Protein AF-A0A960J7J5-F1 (afdb_monomer)

Foldseek 3Di:
DDAQDDPVDQFFGQKAKKKWAAAAQADVLLQLVLVLLLVVLCVLLVFDWWWWAQLPRHIMIIGGADRPDGLVLSLVLLVVSLVVSCVVPVPAADCDPPNVPDDHHHIYGCSVCSHRPRDGQDAQDQDPDPQSFGGHIAAPVLSDPPDDSSCHHPVNVVVVVPDPDSCPCRSVRHDYSVSSVVSSVVVVVVD

Sequence (191 aa):
HPWPSRIDDLERPDYVFFDLDPSEGYTFETVVKVAREFLKILGEIGAKAFPKTSGSRGIHIWLPLEREYSYEQARDFAQVVARIVHDALPKETTLERTVEKRPKGTIYLDYLQNSFGKPLATAYTVRPKPLATVSTPLALTELRKGLSPEKWTIETVPARAAKKDAWEGFWESRQRIEDLIGKIRDWMQKR

Mean predicted aligned error: 2.82 Å

Solvent-accessible surface area (backbone atoms only — not comparable to full-atom values): 10417 Å² total; per-residue (Å²): 97,59,64,58,36,47,97,92,44,71,63,27,30,42,43,40,48,46,37,37,47,61,35,63,78,48,52,62,60,55,53,42,53,53,53,49,48,50,53,48,56,37,45,75,47,69,47,64,72,45,42,22,37,52,23,64,86,31,43,37,37,36,30,34,27,48,69,81,40,45,34,64,56,42,21,52,53,37,40,53,54,44,48,57,46,31,74,74,36,60,84,50,31,40,81,58,77,55,72,92,72,42,60,72,40,15,29,28,53,41,23,70,59,36,40,83,91,42,79,38,82,46,76,72,35,71,33,104,47,99,70,32,13,20,7,38,67,36,42,79,90,60,67,47,88,89,58,60,50,80,73,30,17,75,80,49,38,62,71,52,69,76,43,84,68,52,59,70,60,49,85,79,44,48,42,58,68,67,62,47,52,52,34,46,54,59,54,60,75,75,110

Radius of gyration: 16.05 Å; Cα contacts (8 Å, |Δi|>4): 360; chains: 1; bounding box: 44×31×40 Å

pLDDT: mean 96.23, std 2.57, range [78.62, 98.62]

Structure (mmCIF, N/CA/C/O backbone):
data_AF-A0A960J7J5-F1
#
_entry.id   AF-A0A960J7J5-F1
#
loop_
_atom_site.group_PDB
_atom_site.id
_atom_site.type_symbol
_atom_site.label_atom_id
_atom_site.label_alt_id
_atom_site.label_comp_id
_atom_site.label_asy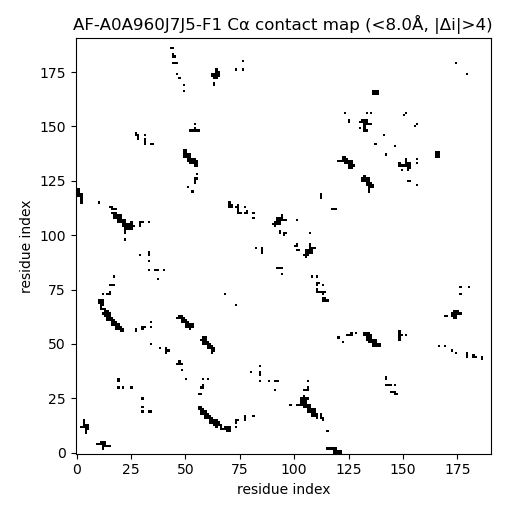m_id
_atom_site.label_entity_id
_atom_site.label_seq_id
_atom_site.pdbx_PDB_ins_code
_atom_site.Cartn_x
_atom_site.Cartn_y
_atom_site.Cartn_z
_atom_site.occupancy
_atom_site.B_iso_or_equiv
_atom_site.auth_seq_id
_atom_site.auth_comp_id
_atom_site.auth_asym_id
_atom_site.auth_atom_id
_atom_site.pdbx_PDB_model_num
ATOM 1 N N . HIS A 1 1 ? 5.562 9.072 -12.018 1.00 90.38 1 HIS A N 1
ATOM 2 C CA . HIS A 1 1 ? 4.482 9.076 -11.015 1.00 90.38 1 HIS A CA 1
ATOM 3 C C . HIS A 1 1 ? 3.159 9.284 -11.743 1.00 90.38 1 HIS A C 1
ATOM 5 O O . HIS A 1 1 ? 2.795 10.437 -11.938 1.00 90.38 1 HIS A O 1
ATOM 11 N N . PRO A 1 2 ? 2.512 8.223 -12.259 1.00 91.00 2 PRO A N 1
ATOM 12 C CA . PRO A 1 2 ? 1.244 8.371 -12.970 1.00 91.00 2 PRO A CA 1
ATOM 13 C C . PRO A 1 2 ? 0.096 8.661 -11.998 1.00 91.00 2 PRO A C 1
ATOM 15 O O . PRO A 1 2 ? 0.183 8.336 -10.810 1.00 91.00 2 PRO A O 1
ATOM 18 N N . TRP A 1 3 ? -0.975 9.252 -12.518 1.00 92.81 3 TRP A N 1
ATOM 19 C CA . TRP A 1 3 ? -2.263 9.283 -11.830 1.00 92.81 3 TRP A CA 1
ATOM 20 C C . TRP A 1 3 ? -2.911 7.896 -11.861 1.00 92.81 3 TRP A C 1
ATOM 22 O O . TRP A 1 3 ? -2.577 7.092 -12.733 1.00 92.81 3 TRP A O 1
ATOM 32 N N . PRO A 1 4 ? -3.825 7.597 -10.922 1.00 93.38 4 PRO A N 1
ATOM 33 C CA . PRO A 1 4 ? -4.600 6.366 -10.959 1.00 93.38 4 PRO A CA 1
ATOM 34 C C . PRO A 1 4 ? -5.699 6.367 -12.029 1.00 93.38 4 PRO A C 1
ATOM 36 O O . PRO A 1 4 ? -6.411 5.382 -12.120 1.00 93.38 4 PRO A O 1
ATOM 39 N N . SER A 1 5 ? -5.851 7.426 -12.827 1.00 94.75 5 SER A N 1
ATOM 40 C CA . SER A 1 5 ? -6.809 7.528 -13.933 1.00 94.75 5 SER A CA 1
ATOM 41 C C . SER A 1 5 ? -6.115 7.609 -15.301 1.00 94.75 5 SER A C 1
ATOM 43 O O . SER A 1 5 ? -4.899 7.808 -15.395 1.00 94.75 5 SER A O 1
ATOM 45 N N . ARG A 1 6 ? -6.892 7.442 -16.378 1.00 93.69 6 ARG A N 1
ATOM 46 C CA . ARG A 1 6 ? -6.413 7.438 -17.772 1.00 93.69 6 ARG A CA 1
ATOM 47 C C . ARG A 1 6 ? -6.863 8.689 -18.517 1.00 93.69 6 ARG A C 1
ATOM 49 O O . ARG A 1 6 ? -7.786 9.376 -18.107 1.00 93.69 6 ARG A O 1
ATOM 56 N N . ILE A 1 7 ? -6.204 8.968 -19.640 1.00 95.62 7 ILE A N 1
ATOM 57 C CA . ILE A 1 7 ? -6.405 10.190 -20.437 1.00 95.62 7 ILE A CA 1
ATOM 58 C C . ILE A 1 7 ? -7.836 10.387 -20.960 1.00 95.62 7 ILE A C 1
ATOM 60 O O . ILE A 1 7 ? -8.215 11.511 -21.259 1.00 95.62 7 ILE A O 1
ATOM 64 N N . ASP A 1 8 ? -8.606 9.311 -21.092 1.00 96.06 8 ASP A N 1
ATOM 65 C CA . ASP A 1 8 ? -9.988 9.307 -21.576 1.00 96.06 8 ASP A CA 1
ATOM 66 C C . ASP A 1 8 ? -11.012 9.635 -20.478 1.00 96.06 8 ASP A C 1
ATOM 68 O O . ASP A 1 8 ? -12.108 10.084 -20.793 1.00 96.06 8 ASP A O 1
ATOM 72 N N . ASP A 1 9 ? -10.654 9.458 -19.204 1.00 95.75 9 ASP A N 1
ATOM 73 C CA . ASP A 1 9 ? -11.427 9.951 -18.062 1.00 95.75 9 ASP A CA 1
ATOM 74 C C . ASP A 1 9 ? -10.485 10.115 -16.867 1.00 95.75 9 ASP A C 1
ATOM 76 O O . ASP A 1 9 ? -10.088 9.137 -16.221 1.00 95.75 9 ASP A O 1
ATOM 80 N N . LEU A 1 10 ? -10.109 11.370 -16.611 1.00 95.50 10 LEU A N 1
ATOM 81 C CA . LEU A 1 10 ? -9.155 11.738 -15.574 1.00 95.50 10 LEU A CA 1
ATOM 82 C C . LEU A 1 10 ? -9.769 11.762 -14.173 1.00 95.50 10 LEU A C 1
ATOM 84 O O . LEU A 1 10 ? -8.996 11.790 -13.215 1.00 95.50 10 LEU A O 1
ATOM 88 N N . GLU A 1 11 ? -11.095 11.745 -14.039 1.00 95.75 11 GLU A N 1
ATOM 89 C CA . GLU A 1 11 ? -11.810 11.876 -12.762 1.00 95.75 11 GLU A CA 1
ATOM 90 C C . GLU A 1 11 ? -12.129 10.521 -12.119 1.00 95.75 11 GLU A C 1
ATOM 92 O O . GLU A 1 11 ? -12.399 10.458 -10.915 1.00 95.75 11 GLU A O 1
ATOM 97 N N . ARG A 1 12 ? -12.050 9.438 -12.904 1.00 97.25 12 ARG A N 1
ATOM 98 C CA . ARG A 1 12 ? -12.351 8.068 -12.472 1.00 97.25 12 ARG A CA 1
ATOM 99 C C . ARG A 1 12 ? -11.081 7.215 -12.339 1.00 97.25 12 ARG A C 1
ATOM 101 O O . ARG A 1 12 ? -10.554 6.755 -13.358 1.00 97.25 12 ARG A O 1
ATOM 108 N N . PRO A 1 13 ? -10.547 6.996 -11.118 1.00 96.88 13 PRO A N 1
ATOM 109 C CA . PRO A 1 13 ? -9.406 6.111 -10.916 1.00 96.88 13 PRO A CA 1
ATOM 110 C C . PRO A 1 13 ? -9.720 4.646 -11.265 1.00 96.88 13 PRO A C 1
ATOM 112 O O . PRO A 1 13 ? -10.791 4.130 -10.972 1.00 96.88 13 PRO A O 1
ATOM 115 N N . ASP A 1 14 ? -8.729 3.962 -11.829 1.00 96.38 14 ASP A N 1
ATOM 116 C CA . ASP A 1 14 ? -8.699 2.527 -12.129 1.00 96.38 14 ASP A CA 1
ATOM 117 C C . ASP A 1 14 ? -8.365 1.655 -10.907 1.00 96.38 14 ASP A C 1
ATOM 119 O O . ASP A 1 14 ? -8.411 0.427 -10.985 1.00 96.38 14 ASP A O 1
ATOM 123 N N . TYR A 1 15 ? -7.911 2.249 -9.804 1.00 96.56 15 TYR A N 1
ATOM 124 C CA . TYR A 1 15 ? -7.502 1.517 -8.609 1.00 96.56 15 TYR A CA 1
ATOM 125 C C . TYR A 1 15 ? -7.477 2.411 -7.369 1.00 96.56 15 TYR A C 1
ATOM 127 O O . TYR A 1 15 ? -7.169 3.600 -7.439 1.00 96.56 15 TYR A O 1
ATOM 135 N N . VAL A 1 16 ? -7.728 1.794 -6.216 1.00 96.69 16 VAL A N 1
ATOM 136 C CA . VAL A 1 16 ? -7.386 2.330 -4.894 1.00 96.69 16 VAL A CA 1
ATOM 137 C C . VAL A 1 16 ? -6.052 1.751 -4.470 1.00 96.69 16 VAL A C 1
ATOM 139 O O . VAL A 1 16 ? -5.705 0.620 -4.812 1.00 96.69 16 VAL A O 1
ATOM 142 N N . PHE A 1 17 ? -5.291 2.501 -3.690 1.00 93.50 17 PHE A N 1
ATOM 143 C CA . PHE A 1 17 ? -4.084 1.976 -3.087 1.00 93.50 17 PHE A CA 1
ATOM 144 C C . PHE A 1 17 ? -3.952 2.367 -1.618 1.00 93.50 17 PHE A C 1
ATOM 146 O O . PHE A 1 17 ? -4.363 3.438 -1.179 1.00 93.50 17 PHE A O 1
ATOM 153 N N . PHE A 1 18 ? -3.345 1.469 -0.858 1.00 97.44 18 PHE A N 1
ATOM 154 C CA . PHE A 1 18 ? -3.014 1.642 0.546 1.00 97.44 18 PHE A CA 1
ATOM 155 C C . PHE A 1 18 ? -1.507 1.861 0.638 1.00 97.44 18 PHE A C 1
ATOM 157 O O . PHE A 1 18 ? -0.732 0.951 0.321 1.00 97.44 18 PHE A O 1
ATOM 164 N N . ASP A 1 19 ? -1.096 3.075 1.000 1.00 97.44 19 ASP A N 1
ATOM 165 C CA . ASP A 1 19 ? 0.311 3.422 1.191 1.00 97.44 19 ASP A CA 1
ATOM 166 C C . ASP A 1 19 ? 0.688 3.283 2.670 1.00 97.44 19 ASP A C 1
ATOM 168 O O . ASP A 1 19 ? 0.096 3.910 3.550 1.00 97.44 19 ASP A O 1
ATOM 172 N N . LEU A 1 20 ? 1.641 2.392 2.936 1.00 98.00 20 LEU A N 1
ATOM 173 C CA . LEU A 1 20 ? 2.143 2.090 4.269 1.00 98.00 20 LEU A CA 1
ATOM 174 C C . LEU A 1 20 ? 3.446 2.860 4.483 1.00 98.00 20 LEU A C 1
ATOM 176 O O . LEU A 1 20 ? 4.524 2.349 4.158 1.00 98.00 20 LEU A O 1
ATOM 180 N N . ASP A 1 21 ? 3.342 4.077 5.024 1.00 95.56 21 ASP A N 1
ATOM 181 C CA . ASP A 1 21 ? 4.471 4.990 5.239 1.00 95.56 21 ASP A CA 1
ATOM 182 C C . ASP A 1 21 ? 5.027 4.843 6.665 1.00 95.56 21 ASP A C 1
ATOM 184 O O . ASP A 1 21 ? 4.373 5.227 7.639 1.00 95.56 21 ASP A O 1
ATOM 188 N N . PRO A 1 22 ? 6.230 4.276 6.841 1.00 95.88 22 PRO A N 1
ATOM 189 C CA . PRO A 1 22 ? 6.761 4.027 8.172 1.00 95.88 22 PRO A CA 1
ATOM 190 C C . PRO A 1 22 ? 7.235 5.311 8.865 1.00 95.88 22 PRO A C 1
ATOM 192 O O . PRO A 1 22 ? 7.949 6.127 8.272 1.00 95.88 22 PRO A O 1
ATOM 195 N N . SER A 1 23 ? 6.898 5.448 10.147 1.00 95.81 23 SER A N 1
ATOM 196 C CA . SER A 1 23 ? 7.390 6.518 11.025 1.00 95.81 23 SER A CA 1
ATOM 197 C C . SER A 1 23 ? 8.806 6.221 11.536 1.00 95.81 23 SER A C 1
ATOM 199 O O . SER A 1 23 ? 9.336 5.125 11.359 1.00 95.81 23 SER A O 1
ATOM 201 N N . GLU A 1 24 ? 9.448 7.192 12.189 1.00 94.56 24 GLU A N 1
ATOM 202 C CA . GLU A 1 24 ? 10.765 6.998 12.812 1.00 94.56 24 GLU A CA 1
ATOM 203 C C . GLU A 1 24 ? 10.766 5.797 13.781 1.00 94.56 24 GLU A C 1
ATOM 205 O O . GLU A 1 24 ? 9.804 5.584 14.517 1.00 94.56 24 GLU A O 1
ATOM 210 N N . GLY A 1 25 ? 11.845 5.007 13.797 1.00 93.06 25 GLY A N 1
ATOM 211 C CA . GLY A 1 25 ? 11.982 3.844 14.685 1.00 93.06 25 GLY A CA 1
ATOM 212 C C . GLY A 1 25 ? 11.248 2.580 14.220 1.00 93.06 25 GLY A C 1
ATOM 213 O O . GLY A 1 25 ? 11.139 1.629 14.988 1.00 93.06 25 GLY A O 1
ATOM 214 N N . TYR A 1 26 ? 10.731 2.555 12.987 1.00 93.88 26 TYR A N 1
ATOM 215 C CA . TYR A 1 26 ? 10.134 1.356 12.397 1.00 93.88 26 TYR A CA 1
ATOM 216 C C . TYR A 1 26 ? 11.167 0.259 12.097 1.00 93.88 26 TYR A C 1
ATOM 218 O O . TYR A 1 26 ? 12.344 0.527 11.854 1.00 93.88 26 TYR A O 1
ATOM 226 N N . THR A 1 27 ? 10.689 -0.982 12.008 1.00 95.12 27 THR A N 1
ATOM 227 C CA . THR A 1 27 ? 11.391 -2.080 11.332 1.00 95.12 27 THR A CA 1
ATOM 228 C C . THR A 1 27 ? 10.618 -2.468 10.077 1.00 95.12 27 THR A C 1
ATOM 230 O O . THR A 1 27 ? 9.394 -2.308 10.011 1.00 95.12 27 THR A O 1
ATOM 233 N N . PHE A 1 28 ? 11.305 -2.988 9.058 1.00 96.19 28 PHE A N 1
ATOM 234 C CA . PHE A 1 28 ? 10.615 -3.426 7.843 1.00 96.19 28 PHE A CA 1
ATOM 235 C C . PHE A 1 28 ? 9.698 -4.630 8.116 1.00 96.19 28 PHE A C 1
ATOM 237 O O . PHE A 1 28 ? 8.665 -4.793 7.472 1.00 96.19 28 PHE A O 1
ATOM 244 N N . GLU A 1 29 ? 10.004 -5.425 9.141 1.00 96.19 29 GLU A N 1
ATOM 245 C CA . GLU A 1 29 ? 9.134 -6.467 9.676 1.00 96.19 29 GLU A CA 1
ATOM 246 C C . GLU A 1 29 ? 7.780 -5.913 10.139 1.00 96.19 29 GLU A C 1
ATOM 248 O O . GLU A 1 29 ? 6.758 -6.542 9.861 1.00 96.19 29 GLU A O 1
ATOM 253 N N . THR A 1 30 ? 7.742 -4.738 10.780 1.00 96.88 30 THR A N 1
ATOM 254 C CA . THR A 1 30 ? 6.477 -4.074 11.137 1.00 96.88 30 THR A CA 1
ATOM 255 C C . THR A 1 30 ? 5.692 -3.683 9.884 1.00 96.88 30 THR A C 1
ATOM 257 O O . THR A 1 30 ? 4.487 -3.922 9.823 1.00 96.88 30 THR A O 1
ATOM 260 N N . VAL A 1 31 ? 6.361 -3.180 8.838 1.00 98.00 31 VAL A N 1
ATOM 261 C CA . VAL A 1 31 ? 5.716 -2.865 7.545 1.00 98.00 31 VAL A CA 1
ATOM 262 C C . VAL A 1 31 ? 5.101 -4.119 6.922 1.00 98.00 31 VAL A C 1
ATOM 264 O O . VAL A 1 31 ? 3.951 -4.099 6.489 1.00 98.00 31 VAL A O 1
ATOM 267 N N . VAL A 1 32 ? 5.838 -5.235 6.917 1.00 98.19 32 VAL A N 1
ATOM 268 C CA . VAL A 1 32 ? 5.347 -6.526 6.411 1.00 98.19 32 VAL A CA 1
ATOM 269 C C . VAL A 1 32 ? 4.171 -7.032 7.244 1.00 98.19 32 VAL A C 1
ATOM 271 O O . VAL A 1 32 ? 3.198 -7.517 6.671 1.00 98.19 32 VAL A O 1
ATOM 274 N N . LYS A 1 33 ? 4.225 -6.910 8.577 1.00 97.94 33 LYS A N 1
ATOM 275 C CA . LYS A 1 33 ? 3.123 -7.292 9.472 1.00 97.94 33 LYS A CA 1
ATOM 276 C C . LYS A 1 33 ? 1.845 -6.527 9.126 1.00 97.94 33 LYS A C 1
ATOM 278 O O . LYS A 1 33 ? 0.813 -7.156 8.911 1.00 97.94 33 LYS A O 1
ATOM 283 N N . VAL A 1 34 ? 1.930 -5.202 9.009 1.00 98.50 34 VAL A N 1
ATOM 284 C CA . VAL A 1 34 ? 0.787 -4.347 8.653 1.00 98.50 34 VAL A CA 1
ATOM 285 C C . VAL A 1 34 ? 0.276 -4.680 7.249 1.00 98.50 34 VAL A C 1
ATOM 287 O O . VAL A 1 34 ? -0.923 -4.876 7.069 1.00 98.50 34 VAL A O 1
ATOM 290 N N . ALA A 1 35 ? 1.166 -4.849 6.266 1.00 98.56 35 ALA A N 1
ATOM 291 C CA . ALA A 1 35 ? 0.777 -5.217 4.904 1.00 98.56 35 ALA A CA 1
ATOM 292 C C . ALA A 1 35 ? 0.030 -6.557 4.833 1.00 98.56 35 ALA A C 1
ATOM 294 O O . ALA A 1 35 ? -0.942 -6.696 4.090 1.00 98.56 35 ALA A O 1
ATOM 295 N N . ARG A 1 36 ? 0.468 -7.550 5.616 1.00 98.50 36 ARG A N 1
ATOM 296 C CA . ARG A 1 36 ? -0.214 -8.844 5.718 1.00 98.50 36 ARG A CA 1
ATOM 297 C C . ARG A 1 36 ? -1.598 -8.715 6.343 1.00 98.50 36 ARG A C 1
ATOM 299 O O . ARG A 1 36 ? -2.495 -9.415 5.890 1.00 98.50 36 ARG A O 1
ATOM 306 N N . GLU A 1 37 ? -1.780 -7.842 7.333 1.00 98.50 37 GLU A N 1
ATOM 307 C CA . GLU A 1 37 ? -3.100 -7.623 7.935 1.00 98.50 37 GLU A CA 1
ATOM 308 C C . GLU A 1 37 ? -4.063 -6.959 6.944 1.00 98.50 37 GLU A C 1
ATOM 310 O O . GLU A 1 37 ? -5.185 -7.433 6.799 1.00 98.50 37 GLU A O 1
ATOM 315 N N . PHE A 1 38 ? -3.608 -5.968 6.165 1.00 98.44 38 PHE A N 1
ATOM 316 C CA . PHE A 1 38 ? -4.395 -5.425 5.046 1.00 98.44 38 PHE A CA 1
ATOM 317 C C . PHE A 1 38 ? -4.854 -6.529 4.091 1.00 98.44 38 PHE A C 1
ATOM 319 O O . PHE A 1 38 ? -6.040 -6.653 3.805 1.00 98.44 38 PHE A O 1
ATOM 326 N N . LE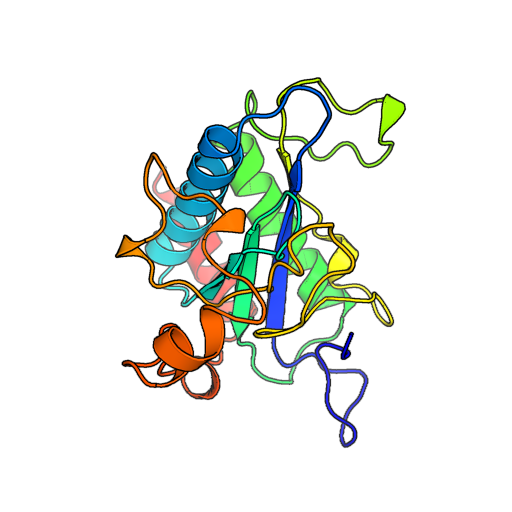U A 1 39 ? -3.921 -7.349 3.603 1.00 98.38 39 LEU A N 1
ATOM 327 C CA . LEU A 1 39 ? -4.227 -8.403 2.632 1.00 98.38 39 LEU A CA 1
ATOM 328 C C . LEU A 1 39 ? -5.114 -9.504 3.213 1.00 98.38 39 LEU A C 1
ATOM 330 O O . LEU A 1 39 ? -5.927 -10.068 2.487 1.00 98.38 39 LEU A O 1
ATOM 334 N N . LYS A 1 40 ? -4.976 -9.803 4.507 1.00 97.75 40 LYS A N 1
ATOM 335 C CA . LYS A 1 40 ? -5.845 -10.737 5.221 1.00 97.75 40 LYS A CA 1
ATOM 336 C C . LYS A 1 40 ? -7.272 -10.200 5.291 1.00 97.75 40 LYS A C 1
ATOM 338 O O . LYS A 1 40 ? -8.176 -10.898 4.855 1.00 97.75 40 LYS A O 1
ATOM 343 N N . ILE A 1 41 ? -7.468 -8.970 5.768 1.00 97.38 4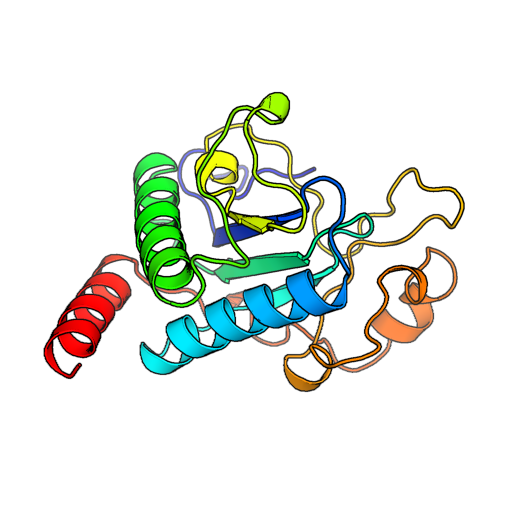1 ILE A N 1
ATOM 344 C CA . ILE A 1 41 ? -8.802 -8.359 5.889 1.00 97.38 41 ILE A CA 1
ATOM 345 C C . ILE A 1 41 ? -9.456 -8.211 4.512 1.00 97.38 41 ILE A C 1
ATOM 347 O O . ILE A 1 41 ? -10.608 -8.597 4.334 1.00 97.38 41 ILE A O 1
ATOM 351 N N . LEU A 1 42 ? -8.705 -7.741 3.510 1.00 97.81 42 LEU A N 1
ATOM 352 C CA . LEU A 1 42 ? -9.173 -7.682 2.123 1.00 97.81 42 LEU A CA 1
ATOM 353 C C . LEU A 1 42 ? -9.538 -9.082 1.596 1.00 97.81 42 LEU A C 1
ATOM 355 O O . LEU A 1 42 ? -10.582 -9.248 0.974 1.00 97.81 42 LEU A O 1
ATOM 359 N N . GLY A 1 43 ? -8.738 -10.106 1.893 1.00 97.56 43 GLY A N 1
ATOM 360 C CA . GLY A 1 43 ? -9.037 -11.490 1.522 1.00 97.56 43 GLY A CA 1
ATOM 361 C C . GLY A 1 43 ? -10.284 -12.060 2.206 1.00 97.56 43 GLY A C 1
ATOM 362 O O . GLY A 1 43 ? -11.057 -12.763 1.558 1.00 97.56 43 GLY A O 1
ATOM 363 N N . GLU A 1 44 ? -10.520 -11.733 3.480 1.00 96.50 44 GLU A N 1
ATOM 364 C CA . GLU A 1 44 ? -11.701 -12.165 4.245 1.00 96.50 44 GLU A CA 1
ATOM 365 C C . GLU A 1 44 ? -13.007 -11.583 3.679 1.00 96.50 44 GLU A C 1
ATOM 367 O O . GLU A 1 44 ? -14.036 -12.258 3.702 1.00 96.50 44 GLU A O 1
ATOM 372 N N . ILE A 1 45 ? -12.962 -10.384 3.086 1.00 95.94 45 ILE A N 1
ATOM 373 C CA . ILE A 1 45 ? -14.089 -9.793 2.340 1.00 95.94 45 ILE A CA 1
ATOM 374 C C . ILE A 1 45 ? -14.086 -10.181 0.851 1.00 95.94 45 ILE A C 1
ATOM 376 O O . ILE A 1 45 ? -14.830 -9.618 0.050 1.00 95.94 45 ILE A O 1
ATOM 380 N N . GLY A 1 46 ? -13.237 -11.127 0.443 1.00 96.44 46 GLY A N 1
ATOM 381 C CA . GLY A 1 46 ? -13.141 -11.605 -0.936 1.00 96.44 46 GLY A CA 1
ATOM 382 C C . GLY A 1 46 ? -12.573 -10.589 -1.930 1.00 96.44 46 GLY A C 1
ATOM 383 O O . GLY A 1 46 ? -12.753 -10.774 -3.134 1.00 96.44 46 GLY A O 1
ATOM 384 N N . ALA A 1 47 ? -11.907 -9.535 -1.457 1.00 97.88 47 ALA A N 1
ATOM 385 C CA . ALA A 1 47 ? -11.257 -8.554 -2.309 1.00 97.88 47 ALA A CA 1
ATOM 386 C C . ALA A 1 47 ? -9.921 -9.071 -2.867 1.00 97.88 47 ALA A C 1
ATOM 388 O O . ALA A 1 47 ? -9.164 -9.783 -2.199 1.00 97.88 47 ALA A O 1
ATOM 389 N N . LYS A 1 48 ? -9.597 -8.677 -4.100 1.00 97.94 48 LYS A N 1
ATOM 390 C CA . LYS A 1 48 ? -8.300 -8.915 -4.744 1.00 97.94 48 LYS A CA 1
ATOM 391 C C . LYS A 1 48 ? -7.422 -7.682 -4.605 1.00 97.94 48 LYS A C 1
ATOM 393 O O . LYS A 1 48 ? -7.819 -6.587 -4.996 1.00 97.94 48 LYS A O 1
ATOM 398 N N . ALA A 1 49 ? -6.227 -7.873 -4.055 1.00 98.19 49 ALA A N 1
ATOM 399 C CA . ALA A 1 49 ? -5.270 -6.806 -3.827 1.00 98.19 49 ALA A CA 1
ATOM 400 C C . ALA A 1 49 ? -3.833 -7.276 -4.080 1.00 98.19 49 ALA A C 1
ATOM 402 O O . ALA A 1 49 ? -3.491 -8.443 -3.883 1.00 98.19 49 ALA A O 1
ATOM 403 N N . PHE A 1 50 ? -2.995 -6.342 -4.513 1.00 98.44 50 PHE A N 1
ATOM 404 C CA . PHE A 1 50 ? -1.719 -6.601 -5.161 1.00 98.44 50 PHE A CA 1
ATOM 405 C C . PHE A 1 50 ? -0.619 -5.774 -4.484 1.00 98.44 50 PHE A C 1
ATOM 407 O O . PHE A 1 50 ? -0.588 -4.547 -4.615 1.00 98.44 50 PHE A O 1
ATOM 414 N N . PRO A 1 51 ? 0.272 -6.401 -3.699 1.00 98.31 51 PRO A N 1
ATOM 415 C CA . PRO A 1 51 ? 1.308 -5.683 -2.975 1.00 98.31 51 PRO A CA 1
ATOM 416 C C . PRO A 1 51 ? 2.536 -5.411 -3.843 1.00 98.31 51 PRO A C 1
ATOM 418 O O . PRO A 1 51 ? 2.919 -6.210 -4.697 1.00 98.31 51 PRO A O 1
ATOM 421 N N . LYS A 1 52 ? 3.223 -4.308 -3.563 1.00 98.12 52 LYS A N 1
ATOM 422 C CA . LYS A 1 52 ? 4.559 -4.013 -4.082 1.00 98.12 52 LYS A CA 1
ATOM 423 C C . LYS A 1 52 ? 5.405 -3.309 -3.039 1.00 98.12 52 LYS A C 1
ATOM 425 O O . LYS A 1 52 ? 4.887 -2.554 -2.215 1.00 98.12 52 LYS A O 1
ATOM 430 N N . THR A 1 53 ? 6.723 -3.467 -3.105 1.00 98.00 53 THR A N 1
ATOM 431 C CA . THR A 1 53 ? 7.586 -2.532 -2.379 1.00 98.00 53 THR A CA 1
ATOM 432 C C . THR A 1 53 ? 7.446 -1.137 -2.974 1.00 98.00 53 THR A C 1
ATOM 434 O O . THR A 1 53 ? 7.265 -0.961 -4.181 1.00 98.00 53 THR A O 1
ATOM 437 N N . SER A 1 54 ? 7.576 -0.107 -2.142 1.00 96.88 54 SER A N 1
ATOM 438 C CA . SER A 1 54 ? 7.679 1.272 -2.632 1.00 96.88 54 SER A CA 1
ATOM 439 C C . SER A 1 54 ? 9.004 1.526 -3.373 1.00 96.88 54 SER A C 1
ATOM 441 O O . SER A 1 54 ? 9.129 2.514 -4.094 1.00 96.88 54 SER A O 1
ATOM 443 N N . GLY A 1 55 ? 10.013 0.667 -3.178 1.00 95.88 55 GLY A N 1
ATOM 444 C CA . GLY A 1 55 ? 11.411 0.929 -3.540 1.00 95.88 55 GLY A CA 1
ATOM 445 C C . GLY A 1 55 ? 12.094 1.936 -2.602 1.00 95.88 55 GLY A C 1
ATOM 446 O O . GLY A 1 55 ? 13.187 2.403 -2.887 1.00 95.88 55 GLY A O 1
ATOM 447 N N . SER A 1 56 ? 11.435 2.324 -1.511 1.00 94.88 56 SER A N 1
ATOM 448 C CA . SER A 1 56 ? 11.964 3.185 -0.453 1.00 94.88 56 SER A CA 1
ATOM 449 C C . SER A 1 56 ? 11.738 2.472 0.886 1.00 94.88 56 SER A C 1
ATOM 451 O O . SER A 1 56 ? 12.246 1.373 1.075 1.00 94.88 56 SER A O 1
ATOM 453 N N . ARG A 1 57 ? 10.961 3.053 1.804 1.00 94.38 57 ARG A N 1
ATOM 454 C CA . ARG A 1 57 ? 10.756 2.530 3.163 1.00 94.38 57 ARG A CA 1
ATOM 455 C C . ARG A 1 57 ? 9.518 1.642 3.323 1.00 94.38 57 ARG A C 1
ATOM 457 O O . ARG A 1 57 ? 9.521 0.760 4.172 1.00 94.38 57 ARG A O 1
ATOM 464 N N . GLY A 1 58 ? 8.475 1.890 2.529 1.00 96.31 58 GLY A N 1
ATOM 465 C CA . GLY A 1 58 ? 7.142 1.308 2.707 1.00 96.31 58 GLY A CA 1
ATOM 466 C C . GLY A 1 58 ? 6.757 0.230 1.694 1.00 96.31 58 GLY A C 1
ATOM 467 O O . GLY A 1 58 ? 7.522 -0.099 0.774 1.00 96.31 58 GLY A O 1
ATOM 468 N N . ILE A 1 59 ? 5.530 -0.263 1.839 1.00 98.06 59 ILE A N 1
ATOM 469 C CA . ILE A 1 59 ? 4.834 -1.174 0.919 1.00 98.06 59 ILE A CA 1
ATOM 470 C C . ILE A 1 59 ? 3.571 -0.467 0.430 1.00 98.06 59 ILE A C 1
ATOM 472 O O . ILE A 1 59 ? 2.891 0.185 1.212 1.00 98.06 59 ILE A O 1
ATOM 476 N N . HIS A 1 60 ? 3.257 -0.599 -0.857 1.00 98.12 60 HIS A N 1
ATOM 477 C CA . HIS A 1 60 ? 1.965 -0.170 -1.390 1.00 98.12 60 HIS A CA 1
ATOM 478 C C . HIS A 1 60 ? 1.130 -1.413 -1.690 1.00 98.12 60 HIS A C 1
ATOM 480 O O . HIS A 1 60 ? 1.659 -2.392 -2.217 1.00 98.12 60 HIS A O 1
ATOM 486 N N . ILE A 1 61 ? -0.166 -1.365 -1.407 1.00 98.38 61 ILE A N 1
ATOM 487 C CA . ILE A 1 61 ? -1.118 -2.426 -1.755 1.00 98.38 61 ILE A CA 1
ATOM 488 C C . ILE A 1 61 ? -2.147 -1.829 -2.697 1.00 98.38 61 ILE A C 1
ATOM 490 O O . ILE A 1 61 ? -2.760 -0.826 -2.357 1.00 98.38 61 ILE A O 1
ATOM 494 N N . TRP A 1 62 ? -2.296 -2.393 -3.890 1.00 97.81 62 TRP A N 1
ATOM 495 C CA . TRP A 1 62 ? -3.186 -1.871 -4.924 1.00 97.81 62 TRP A CA 1
ATOM 496 C C . TRP A 1 62 ? -4.417 -2.754 -5.049 1.00 97.81 62 TRP A C 1
ATOM 498 O O . TRP A 1 62 ? -4.302 -3.976 -5.057 1.00 97.81 62 TRP A O 1
ATOM 508 N N . LEU A 1 63 ? -5.584 -2.139 -5.162 1.00 98.19 63 LEU A N 1
ATOM 509 C CA . LEU A 1 63 ? -6.860 -2.797 -5.386 1.00 98.19 63 LEU A CA 1
ATOM 510 C C . LEU A 1 63 ? -7.445 -2.241 -6.693 1.00 98.19 63 LEU A C 1
ATOM 512 O O . LEU A 1 63 ? -7.817 -1.066 -6.722 1.00 98.19 63 LEU A O 1
ATOM 516 N N . PRO A 1 64 ? -7.485 -3.033 -7.779 1.00 98.06 64 PRO A N 1
ATOM 517 C CA . PRO A 1 64 ? -8.067 -2.607 -9.049 1.00 98.06 64 PRO A CA 1
ATOM 518 C C . PRO A 1 64 ? -9.572 -2.359 -8.902 1.00 98.06 64 PRO A C 1
ATOM 520 O O . PRO A 1 64 ? -10.300 -3.184 -8.347 1.00 98.06 64 PRO A O 1
ATOM 523 N N . LEU A 1 65 ? -10.027 -1.222 -9.418 1.00 97.81 65 LEU A N 1
ATOM 524 C CA . LEU A 1 65 ? -11.405 -0.754 -9.374 1.00 97.81 65 LEU A CA 1
ATOM 525 C C . LEU A 1 65 ? -12.002 -0.659 -10.774 1.00 97.81 65 LEU A C 1
ATOM 527 O O . LEU A 1 65 ? -11.311 -0.438 -11.770 1.00 97.81 65 LEU A O 1
ATOM 531 N N . GLU A 1 66 ? -13.318 -0.795 -10.835 1.00 97.56 66 GLU A N 1
ATOM 532 C CA . GLU A 1 66 ? -14.070 -0.311 -11.985 1.00 97.56 66 GLU A CA 1
ATOM 533 C C . GLU A 1 66 ? -14.030 1.222 -12.035 1.00 97.56 66 GLU A C 1
ATOM 535 O O . GLU A 1 66 ? -14.023 1.898 -11.004 1.00 97.56 66 GLU A O 1
ATOM 540 N N . ARG A 1 67 ? -14.004 1.786 -13.247 1.00 95.06 67 ARG A N 1
ATOM 541 C CA . ARG A 1 67 ? -13.890 3.235 -13.486 1.00 95.06 67 ARG A CA 1
ATOM 542 C C . ARG A 1 67 ? -15.232 3.955 -13.289 1.00 95.06 67 ARG A C 1
ATOM 544 O O . ARG A 1 67 ? -15.654 4.737 -14.131 1.00 95.06 67 ARG A O 1
ATOM 551 N N . GLU A 1 68 ? -15.908 3.675 -12.180 1.00 96.56 68 GLU A N 1
ATOM 552 C CA . GLU A 1 68 ? -17.227 4.230 -11.840 1.00 96.56 68 GLU A CA 1
ATOM 553 C C . GLU A 1 68 ? -17.152 5.250 -10.695 1.00 96.56 68 GLU A C 1
ATOM 555 O O . GLU A 1 68 ? -18.091 6.010 -10.463 1.00 96.56 68 GLU A O 1
ATOM 560 N N . TYR A 1 69 ? -16.021 5.328 -9.990 1.00 97.88 69 TYR A N 1
ATOM 561 C CA . TYR A 1 69 ? -15.899 6.067 -8.731 1.00 97.88 69 TYR A CA 1
ATOM 562 C C . TYR A 1 69 ? -15.136 7.369 -8.890 1.00 97.88 69 TYR A C 1
ATOM 564 O O . TYR A 1 69 ? -14.234 7.451 -9.710 1.00 97.88 69 TYR A O 1
ATOM 572 N N . SER A 1 70 ? -15.467 8.380 -8.095 1.00 97.81 70 SER A N 1
ATOM 573 C CA . SER A 1 70 ? -14.633 9.573 -7.955 1.00 97.81 70 SER A CA 1
ATOM 574 C C . SER A 1 70 ? -13.414 9.292 -7.064 1.00 97.81 70 SER A C 1
ATOM 576 O O . SER A 1 70 ? -13.396 8.345 -6.272 1.00 97.81 70 SE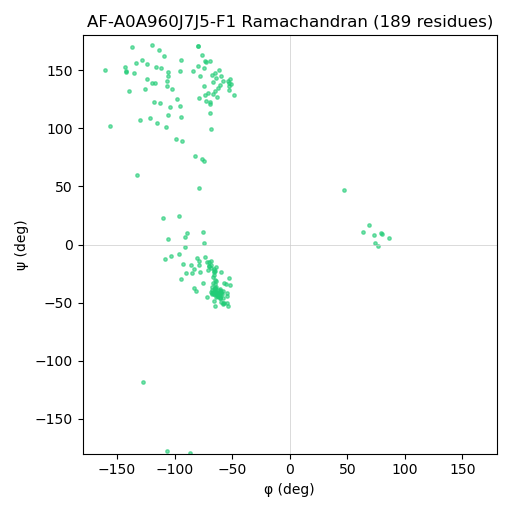R A O 1
ATOM 578 N N . TYR A 1 71 ? -12.405 10.164 -7.123 1.00 97.56 71 TYR A N 1
ATOM 579 C CA . TYR A 1 71 ? -11.274 10.145 -6.181 1.00 97.56 71 TYR A CA 1
ATOM 580 C C . TYR A 1 71 ? -11.712 10.230 -4.713 1.00 97.56 71 TYR A C 1
ATOM 582 O O . TYR A 1 71 ? -11.085 9.633 -3.843 1.00 97.56 71 TYR A O 1
ATOM 590 N N . GLU A 1 72 ? -12.789 10.961 -4.427 1.00 97.81 72 GLU A N 1
ATOM 591 C CA . GLU A 1 72 ? -13.354 11.051 -3.081 1.00 97.81 72 GLU A CA 1
ATOM 592 C C . GLU A 1 72 ? -13.910 9.704 -2.616 1.00 97.81 72 GLU A C 1
ATOM 594 O O . GLU A 1 72 ? -13.527 9.233 -1.550 1.00 97.81 72 GLU A O 1
ATOM 599 N N . GLN A 1 73 ? -14.708 9.029 -3.447 1.00 98.06 73 GLN A N 1
ATOM 600 C CA . GLN A 1 73 ? -15.232 7.699 -3.121 1.00 98.06 73 GLN A CA 1
ATOM 601 C C . GLN A 1 73 ? -14.102 6.678 -2.922 1.00 98.06 73 GLN A C 1
ATOM 603 O O . GLN A 1 73 ? -14.124 5.898 -1.969 1.00 98.06 73 GLN A O 1
ATOM 608 N N . ALA A 1 74 ? -13.079 6.719 -3.781 1.00 97.81 74 ALA A N 1
ATOM 609 C CA . ALA A 1 74 ? -11.887 5.883 -3.668 1.00 97.81 74 ALA A CA 1
ATOM 610 C C . ALA A 1 74 ? -11.120 6.136 -2.353 1.00 97.81 74 ALA A C 1
ATOM 612 O O . ALA A 1 74 ? -10.756 5.196 -1.642 1.00 97.81 74 ALA A O 1
ATOM 613 N N . ARG A 1 75 ? -10.903 7.408 -1.998 1.00 97.69 75 ARG A N 1
ATOM 614 C CA . ARG A 1 75 ? -10.256 7.829 -0.745 1.00 97.69 75 ARG A CA 1
ATOM 615 C C . ARG A 1 75 ? -11.054 7.403 0.482 1.00 97.69 75 ARG A C 1
ATOM 617 O O . ARG A 1 75 ? -10.458 6.921 1.443 1.00 97.69 75 ARG A O 1
ATOM 624 N N . ASP A 1 76 ? -12.368 7.581 0.465 1.00 98.12 76 ASP A N 1
ATOM 625 C CA . ASP A 1 76 ? -13.230 7.266 1.602 1.00 98.12 76 ASP A CA 1
ATOM 626 C C . ASP A 1 76 ? -13.289 5.750 1.829 1.00 98.12 76 ASP A C 1
ATOM 628 O O . ASP A 1 76 ? -13.135 5.287 2.961 1.00 98.12 76 ASP A O 1
ATOM 632 N N . PHE A 1 77 ? -13.369 4.956 0.755 1.00 98.19 77 PHE A N 1
ATOM 633 C CA . PHE A 1 77 ? -13.195 3.505 0.837 1.00 98.19 77 PHE A CA 1
ATOM 634 C C . PHE A 1 77 ? -11.827 3.131 1.426 1.00 98.19 77 PHE A C 1
ATOM 636 O O . PHE A 1 77 ? -11.745 2.313 2.348 1.00 98.19 77 PHE A O 1
ATOM 643 N N . ALA A 1 78 ? -10.750 3.770 0.955 1.00 98.19 78 ALA A N 1
ATOM 644 C CA . ALA A 1 78 ? -9.415 3.525 1.485 1.00 98.19 78 ALA A CA 1
ATOM 645 C C . ALA A 1 78 ? -9.316 3.852 2.986 1.00 98.19 78 ALA A C 1
ATOM 647 O O . ALA A 1 78 ? -8.680 3.116 3.744 1.00 98.19 78 ALA A O 1
ATOM 648 N N . GLN A 1 79 ? -9.978 4.926 3.426 1.00 98.31 79 GLN A N 1
ATOM 649 C CA . GLN A 1 79 ? -10.039 5.338 4.825 1.00 98.31 79 GLN A CA 1
ATOM 650 C C . GLN A 1 79 ? -10.784 4.318 5.693 1.00 98.31 79 GLN A C 1
ATOM 652 O O . GLN A 1 79 ? -10.324 4.021 6.796 1.00 98.31 79 GLN A O 1
ATOM 657 N N . VAL A 1 80 ? -11.907 3.770 5.215 1.00 98.19 80 VAL A N 1
ATOM 658 C CA . VAL A 1 80 ? -12.664 2.726 5.928 1.00 98.19 80 VAL A CA 1
ATOM 659 C C . VAL A 1 80 ? -11.774 1.514 6.192 1.00 98.19 80 VAL A C 1
ATOM 661 O O . VAL A 1 80 ? -11.634 1.092 7.339 1.00 98.19 80 VAL A O 1
ATOM 664 N N . VAL A 1 81 ? -11.101 0.996 5.162 1.00 98.25 81 VAL A N 1
ATOM 665 C CA . VAL A 1 81 ? -10.204 -0.162 5.311 1.00 98.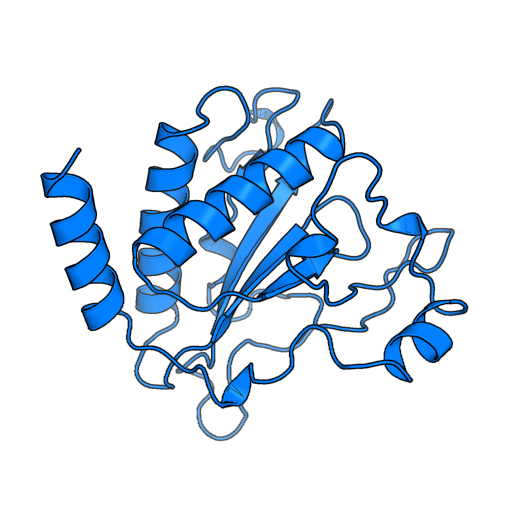25 81 VAL A CA 1
ATOM 666 C C . VAL A 1 81 ? -9.010 0.172 6.213 1.00 98.25 81 VAL A C 1
ATOM 668 O O . VAL A 1 81 ? -8.648 -0.634 7.069 1.00 98.25 81 VAL A O 1
ATOM 671 N N . ALA A 1 82 ? -8.422 1.367 6.081 1.00 98.50 82 ALA A N 1
ATOM 672 C CA . ALA A 1 82 ? -7.323 1.803 6.941 1.00 98.50 82 ALA A CA 1
ATOM 673 C C . ALA A 1 82 ? -7.726 1.857 8.424 1.00 98.50 82 ALA A C 1
ATOM 675 O O . ALA A 1 82 ? -6.947 1.437 9.275 1.00 98.50 82 ALA A O 1
ATOM 676 N N . ARG A 1 83 ? -8.944 2.316 8.745 1.00 98.38 83 ARG A N 1
ATOM 677 C CA . ARG A 1 83 ? -9.472 2.306 10.121 1.00 98.38 83 ARG A CA 1
ATOM 678 C C . ARG A 1 83 ? -9.645 0.888 10.654 1.00 98.38 83 ARG A C 1
ATOM 680 O O . ARG A 1 83 ? -9.167 0.606 11.741 1.00 98.38 83 ARG A O 1
ATOM 687 N N . ILE A 1 84 ? -10.218 -0.014 9.858 1.00 98.12 84 ILE A N 1
ATOM 688 C CA . ILE A 1 84 ? -10.388 -1.422 10.247 1.00 98.12 84 ILE A CA 1
ATOM 689 C C . ILE A 1 84 ? -9.030 -2.079 10.553 1.00 98.12 84 ILE A C 1
ATOM 691 O O . ILE A 1 84 ? -8.890 -2.797 11.542 1.00 98.12 84 ILE A O 1
ATOM 695 N N . VAL A 1 85 ? -8.005 -1.819 9.733 1.00 98.50 85 VAL A N 1
ATOM 696 C CA . VAL A 1 85 ? -6.646 -2.323 9.999 1.00 98.50 85 VAL A CA 1
ATOM 697 C C . VAL A 1 85 ? -6.034 -1.658 11.230 1.00 98.50 85 VAL A C 1
ATOM 699 O O . VAL A 1 85 ? -5.363 -2.332 12.012 1.00 98.50 85 VAL A O 1
ATOM 702 N N . HIS A 1 86 ? -6.261 -0.357 11.420 1.00 98.56 86 HIS A N 1
ATOM 703 C CA . HIS A 1 86 ? -5.784 0.355 12.600 1.00 98.56 86 HIS A CA 1
ATOM 704 C C . HIS A 1 86 ? -6.366 -0.229 13.889 1.00 98.56 86 HIS A C 1
ATOM 706 O O . HIS A 1 86 ? -5.614 -0.490 14.822 1.00 98.56 86 HIS A O 1
ATOM 712 N N . ASP A 1 87 ? -7.662 -0.532 13.906 1.00 97.88 87 ASP A N 1
ATOM 713 C CA . ASP A 1 87 ? -8.335 -1.149 15.051 1.00 97.88 87 ASP A CA 1
ATOM 714 C C . ASP A 1 87 ? -7.798 -2.563 15.339 1.00 97.88 87 ASP A C 1
ATOM 716 O O . ASP A 1 87 ? -7.718 -2.980 16.495 1.00 97.88 87 ASP A O 1
ATOM 720 N N . ALA A 1 88 ? -7.368 -3.295 14.305 1.00 97.75 88 ALA A N 1
ATOM 721 C CA . ALA A 1 88 ? -6.746 -4.612 14.453 1.00 97.75 88 ALA A CA 1
ATOM 722 C C . ALA A 1 88 ? -5.293 -4.547 14.964 1.00 97.75 88 ALA A C 1
ATOM 724 O O . ALA A 1 88 ? -4.849 -5.451 15.676 1.00 97.75 88 ALA A O 1
ATOM 725 N N . LEU A 1 89 ? -4.541 -3.500 14.603 1.00 98.06 89 LEU A N 1
ATOM 726 C CA . LEU A 1 89 ? -3.126 -3.311 14.946 1.00 98.06 89 LEU A CA 1
ATOM 727 C C . LEU A 1 89 ? -2.837 -1.894 15.489 1.00 98.06 89 LEU A C 1
ATOM 729 O O . LEU A 1 89 ? -2.005 -1.172 14.922 1.00 98.06 89 LEU A O 1
ATOM 733 N N . PRO A 1 90 ? -3.473 -1.468 16.599 1.00 97.69 90 PRO A N 1
ATOM 734 C CA . PRO A 1 90 ? -3.402 -0.079 17.060 1.00 97.69 90 PRO A CA 1
ATOM 735 C C . PRO A 1 90 ? -2.023 0.302 17.610 1.00 97.69 90 PRO A C 1
ATOM 737 O O . PRO A 1 90 ? -1.698 1.481 17.710 1.00 97.69 90 PRO A O 1
ATOM 740 N N . LYS A 1 91 ? -1.191 -0.686 17.968 1.00 97.25 91 LYS A N 1
ATOM 741 C CA . LYS A 1 91 ? 0.177 -0.462 18.463 1.00 97.25 91 LYS A CA 1
ATOM 742 C C . LYS A 1 91 ? 1.194 -0.311 17.333 1.00 97.25 91 LYS A C 1
ATOM 744 O O . LYS A 1 91 ? 2.247 0.279 17.539 1.00 97.25 91 LYS A O 1
ATOM 749 N N . GLU A 1 92 ? 0.904 -0.864 16.159 1.00 98.31 92 GLU A N 1
ATOM 750 C CA . GLU A 1 92 ? 1.809 -0.895 15.009 1.00 98.31 92 GLU A CA 1
ATOM 751 C C . GLU A 1 92 ? 1.441 0.120 13.929 1.00 98.31 92 GLU A C 1
ATOM 753 O O . GLU A 1 92 ? 2.216 0.328 12.997 1.00 98.31 92 GLU A O 1
ATOM 758 N N . THR A 1 93 ? 0.275 0.752 14.028 1.00 98.62 93 THR A N 1
ATOM 759 C CA . THR A 1 93 ? -0.245 1.652 12.997 1.00 98.62 93 THR A CA 1
ATOM 760 C C . THR A 1 93 ? -0.659 2.997 13.577 1.00 98.62 93 THR A C 1
ATOM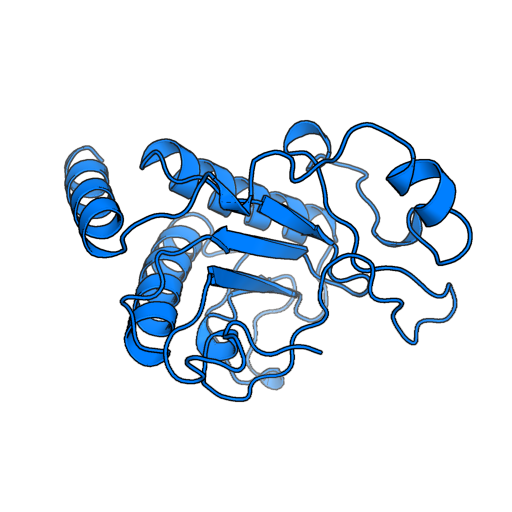 762 O O . THR A 1 93 ? -0.913 3.133 14.771 1.00 98.62 93 THR A O 1
ATOM 765 N N . THR A 1 94 ? -0.731 4.011 12.721 1.00 98.38 94 THR A N 1
ATOM 766 C CA . THR A 1 94 ? -1.255 5.327 13.081 1.00 98.38 94 THR A CA 1
ATOM 767 C C . THR A 1 94 ? -2.053 5.933 11.931 1.00 98.38 94 THR A C 1
ATOM 769 O O . THR A 1 94 ? -1.756 5.707 10.758 1.00 98.38 94 THR A O 1
ATOM 772 N N . LEU A 1 95 ? -3.066 6.726 12.277 1.00 97.88 95 LEU A N 1
ATOM 773 C CA . LEU A 1 95 ? -3.797 7.598 11.352 1.00 97.88 95 LEU A CA 1
ATOM 774 C C . LEU A 1 95 ? -3.420 9.079 11.546 1.00 97.88 95 LEU A C 1
ATOM 776 O O . LEU A 1 95 ? -4.013 9.952 10.911 1.00 97.88 95 LEU A O 1
ATOM 780 N N . GLU A 1 96 ? -2.440 9.369 12.414 1.00 97.38 96 GLU A N 1
ATOM 781 C CA . GLU A 1 96 ? -1.920 10.719 12.635 1.00 97.38 96 GLU A CA 1
ATOM 782 C C . GLU A 1 96 ? -1.145 11.201 11.405 1.00 97.38 96 GLU A C 1
ATOM 784 O O . GLU A 1 96 ? -0.161 10.605 10.957 1.00 97.38 96 GLU A O 1
ATOM 789 N N . ARG A 1 97 ? -1.603 12.318 10.847 1.00 93.69 97 ARG A N 1
ATOM 790 C CA . ARG A 1 97 ? -1.084 12.865 9.596 1.00 93.69 97 ARG A CA 1
ATOM 791 C C . ARG A 1 97 ? 0.187 13.664 9.819 1.00 93.69 97 ARG A C 1
ATOM 793 O O . ARG A 1 97 ? 1.094 13.580 8.989 1.00 93.69 97 ARG A O 1
ATOM 800 N N . THR A 1 98 ? 0.240 14.435 10.902 1.00 95.31 98 THR A N 1
ATOM 801 C CA . THR A 1 98 ? 1.374 15.293 11.241 1.00 95.31 98 THR A CA 1
ATOM 802 C C . THR A 1 98 ? 2.558 14.416 11.625 1.00 95.31 98 THR A C 1
ATOM 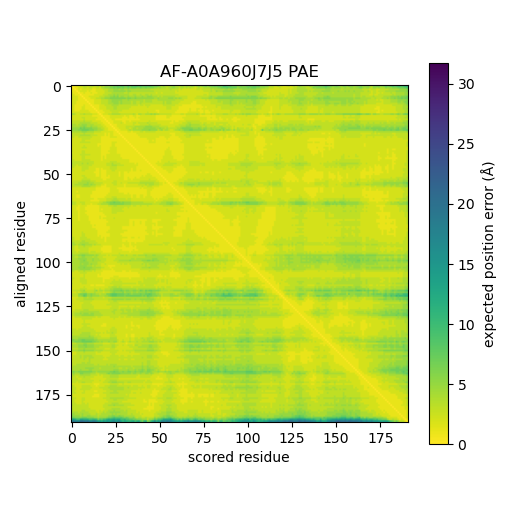804 O O . THR A 1 98 ? 2.515 13.727 12.641 1.00 95.31 98 THR A O 1
ATOM 807 N N . VAL A 1 99 ? 3.611 14.429 10.802 1.00 92.69 99 VAL A N 1
ATOM 808 C CA . VAL A 1 99 ? 4.772 13.529 10.919 1.00 92.69 99 VAL A CA 1
ATOM 809 C C . VAL A 1 99 ? 5.391 13.596 12.314 1.00 92.69 99 VAL A C 1
ATOM 811 O O . VAL A 1 99 ? 5.688 12.561 12.900 1.00 92.69 99 VAL A O 1
ATOM 814 N N . GLU A 1 100 ? 5.503 14.797 12.876 1.00 94.50 100 GLU A N 1
ATOM 815 C CA . GLU A 1 100 ? 6.096 15.059 14.190 1.00 94.50 100 GLU A CA 1
ATOM 816 C C . GLU A 1 100 ? 5.256 14.502 15.350 1.00 94.50 100 GLU A C 1
ATOM 818 O O . GLU A 1 100 ? 5.772 14.302 16.446 1.00 94.50 100 GLU A O 1
ATOM 823 N N . LYS A 1 101 ? 3.962 14.249 15.119 1.00 96.62 101 LYS A N 1
ATOM 824 C CA . LYS A 1 101 ? 3.031 13.687 16.109 1.00 96.62 101 LYS A CA 1
ATOM 825 C C . LYS A 1 101 ? 2.864 12.173 15.979 1.00 96.62 101 LYS A C 1
ATOM 827 O O . LYS A 1 101 ? 2.226 11.562 16.835 1.00 96.62 101 LYS A O 1
ATOM 832 N N . ARG A 1 102 ? 3.410 11.553 14.926 1.00 96.69 102 ARG A N 1
ATOM 833 C CA . ARG A 1 102 ? 3.288 10.106 14.717 1.00 96.69 102 ARG A CA 1
ATOM 834 C C . ARG A 1 102 ? 4.050 9.353 15.811 1.00 96.69 102 ARG A C 1
ATOM 836 O O . ARG A 1 102 ? 5.231 9.634 16.028 1.00 96.69 102 ARG A O 1
ATOM 843 N N . PRO A 1 103 ? 3.429 8.365 16.479 1.00 96.88 103 PRO A N 1
ATOM 844 C CA . PRO A 1 103 ? 4.142 7.547 17.449 1.00 96.88 103 PRO A CA 1
ATOM 845 C C . PRO A 1 103 ? 5.308 6.797 16.791 1.00 96.88 103 PRO A C 1
ATOM 847 O O . PRO A 1 103 ? 5.171 6.243 15.694 1.00 96.88 103 PRO A O 1
ATOM 850 N N . LYS A 1 104 ? 6.461 6.751 17.465 1.00 96.25 104 LYS A N 1
ATOM 851 C CA . LYS A 1 104 ? 7.638 6.023 16.969 1.00 96.25 104 LYS A CA 1
ATOM 852 C C . LYS A 1 104 ? 7.330 4.535 16.787 1.00 96.25 104 LYS A C 1
ATOM 854 O O . LYS A 1 104 ? 6.564 3.952 17.549 1.00 96.25 104 LYS A O 1
ATOM 859 N N . GLY A 1 105 ? 7.930 3.923 15.771 1.00 96.00 105 GLY A N 1
ATOM 860 C CA . GLY A 1 105 ? 7.762 2.505 15.451 1.00 96.00 105 GLY A CA 1
ATOM 861 C C . GLY A 1 105 ? 6.449 2.141 14.752 1.00 96.00 105 GLY A C 1
ATOM 862 O O . GLY A 1 105 ? 6.266 0.972 14.415 1.00 96.00 105 GLY A O 1
ATOM 863 N N . THR A 1 106 ? 5.557 3.107 14.502 1.00 98.06 106 THR A N 1
ATOM 864 C CA . THR A 1 106 ? 4.267 2.867 13.836 1.00 98.06 106 THR A CA 1
ATOM 865 C C . THR A 1 106 ? 4.317 3.098 12.329 1.00 98.06 106 THR A C 1
ATOM 867 O O . THR A 1 106 ? 5.171 3.819 11.806 1.00 98.06 106 THR A O 1
ATOM 870 N N . ILE A 1 107 ? 3.363 2.499 11.622 1.00 98.50 107 ILE A N 1
ATOM 871 C CA . ILE A 1 107 ? 3.146 2.663 10.186 1.00 98.50 107 ILE A CA 1
ATOM 872 C C . ILE A 1 107 ? 1.942 3.577 9.967 1.00 98.50 107 ILE A C 1
ATOM 874 O O . ILE A 1 107 ? 0.829 3.255 10.385 1.00 98.50 107 ILE A O 1
ATOM 878 N N . TYR A 1 108 ? 2.159 4.716 9.316 1.00 98.38 108 TYR A N 1
ATOM 879 C CA . TYR A 1 108 ? 1.074 5.594 8.903 1.00 98.38 108 TYR A CA 1
ATOM 880 C C . TYR A 1 108 ? 0.332 4.975 7.716 1.00 98.38 108 TYR A C 1
ATOM 882 O O . TYR A 1 108 ? 0.947 4.557 6.733 1.00 98.38 108 TYR A O 1
ATOM 890 N N . LEU A 1 109 ? -0.992 4.888 7.837 1.00 98.50 109 LEU A N 1
ATOM 891 C CA . LEU A 1 109 ? -1.865 4.339 6.802 1.00 98.50 109 LEU A CA 1
ATOM 892 C C . LEU A 1 109 ? -2.378 5.490 5.928 1.00 98.50 109 LEU A C 1
ATOM 894 O O . LEU A 1 109 ? -3.410 6.095 6.230 1.00 98.50 109 LEU A O 1
ATOM 898 N N . ASP A 1 110 ? -1.644 5.830 4.866 1.00 96.69 110 ASP A N 1
ATOM 899 C CA . ASP A 1 110 ? -1.898 7.044 4.084 1.00 96.69 110 ASP A CA 1
ATOM 900 C C . ASP A 1 110 ? -3.009 6.864 3.040 1.00 96.69 110 ASP A C 1
ATOM 902 O O . ASP A 1 110 ? -2.781 6.753 1.834 1.00 96.69 110 ASP A O 1
ATOM 906 N N . TYR A 1 111 ? -4.257 6.859 3.507 1.00 95.69 111 TYR A N 1
ATOM 907 C CA . TYR A 1 111 ? -5.432 6.788 2.634 1.00 95.69 111 TYR A CA 1
ATOM 908 C C . TYR A 1 111 ? -5.602 8.037 1.751 1.00 95.69 111 TYR A C 1
ATOM 910 O O . TYR A 1 111 ? -6.229 7.965 0.691 1.00 95.69 111 TYR A O 1
ATOM 918 N N . LEU A 1 112 ? -5.024 9.179 2.144 1.00 94.81 112 LEU A N 1
ATOM 919 C CA . LEU A 1 112 ? -5.138 10.447 1.415 1.00 94.81 112 LEU A CA 1
ATOM 920 C C . LEU A 1 112 ? -4.354 10.462 0.115 1.00 94.81 112 LEU A C 1
ATOM 922 O O . LEU A 1 112 ? -4.588 11.331 -0.730 1.00 94.81 112 LEU A O 1
ATOM 926 N N . GLN A 1 113 ? -3.452 9.506 -0.066 1.00 94.44 113 GLN A N 1
ATOM 927 C CA . GLN A 1 113 ? -2.709 9.383 -1.299 1.00 94.44 113 GLN A CA 1
ATOM 928 C C . GLN A 1 113 ? -3.637 9.055 -2.488 1.00 94.44 113 GLN A C 1
ATOM 930 O O . GLN A 1 113 ? -3.312 9.414 -3.611 1.00 94.44 113 GLN A O 1
ATOM 935 N N . ASN A 1 114 ? -4.855 8.554 -2.241 1.00 96.50 114 ASN A N 1
ATOM 936 C CA . ASN A 1 114 ? -5.927 8.409 -3.239 1.00 96.50 114 ASN A CA 1
ATOM 937 C C . ASN A 1 114 ? -6.626 9.732 -3.618 1.00 96.50 114 ASN A C 1
ATOM 939 O O . ASN A 1 114 ? -7.676 9.701 -4.248 1.00 96.50 114 ASN A O 1
ATOM 943 N N . SER A 1 115 ? -6.105 10.898 -3.227 1.00 94.50 115 SER A N 1
ATOM 944 C CA . SER A 1 115 ? -6.664 12.189 -3.658 1.00 94.50 115 SER A CA 1
ATOM 945 C C . SER A 1 115 ? -6.208 12.548 -5.075 1.00 94.50 115 SER A C 1
ATOM 947 O O . SER A 1 115 ? -5.123 12.157 -5.511 1.00 94.50 115 SER A O 1
ATOM 949 N N . PHE A 1 116 ? -7.008 13.350 -5.778 1.00 93.69 116 PHE A N 1
ATOM 950 C CA . PHE A 1 116 ? -6.680 13.830 -7.121 1.00 93.69 116 PHE A CA 1
ATOM 951 C C . PHE A 1 116 ? -5.291 14.492 -7.178 1.00 93.69 116 PHE A C 1
ATOM 953 O O . PHE A 1 116 ? -4.908 15.253 -6.285 1.00 93.69 116 PHE A O 1
ATOM 960 N N . GLY A 1 117 ? -4.523 14.182 -8.225 1.00 88.81 117 GLY A N 1
ATOM 961 C CA . GLY A 1 117 ? -3.205 14.773 -8.474 1.00 88.81 117 GLY A CA 1
ATOM 962 C C . GLY A 1 117 ? -2.065 14.290 -7.566 1.00 88.81 117 GLY A C 1
ATOM 963 O O . GLY A 1 117 ? -0.933 14.754 -7.715 1.00 88.81 117 GLY A O 1
ATOM 964 N N . LYS A 1 118 ? -2.311 13.365 -6.628 1.00 90.81 118 LYS A N 1
ATOM 965 C CA . LYS A 1 118 ? -1.272 12.866 -5.717 1.00 90.81 118 LYS A CA 1
ATOM 966 C C . LYS A 1 118 ? -0.242 11.983 -6.444 1.00 90.81 118 LYS A C 1
ATOM 968 O O . LYS A 1 118 ? -0.615 11.049 -7.153 1.00 90.81 118 LYS A O 1
ATOM 973 N N . PRO A 1 119 ? 1.072 12.231 -6.272 1.00 86.19 119 PRO A N 1
ATOM 974 C CA . PRO A 1 119 ? 2.101 11.494 -6.997 1.00 86.19 119 PRO A CA 1
ATOM 975 C C . PRO A 1 119 ? 2.361 10.117 -6.379 1.00 86.19 119 PRO A C 1
ATOM 977 O O . PRO A 1 119 ? 2.762 10.014 -5.225 1.00 86.19 119 PRO A O 1
ATOM 980 N N . LEU A 1 120 ? 2.277 9.045 -7.168 1.00 86.00 120 LEU A N 1
ATOM 981 C CA . LEU A 1 120 ? 2.604 7.690 -6.710 1.00 86.00 120 LEU A CA 1
ATOM 982 C C . LEU A 1 120 ? 3.649 7.035 -7.616 1.00 86.00 120 LEU A C 1
ATOM 984 O O . LEU A 1 120 ? 3.557 7.100 -8.839 1.00 86.00 120 LEU A O 1
ATOM 988 N N . ALA A 1 121 ? 4.676 6.416 -7.029 1.00 92.00 121 ALA A N 1
ATOM 989 C CA . ALA A 1 121 ? 5.610 5.601 -7.805 1.00 92.00 121 ALA A CA 1
ATOM 990 C C . ALA A 1 121 ? 4.876 4.338 -8.285 1.00 92.00 121 ALA A C 1
ATOM 992 O O . ALA A 1 121 ? 4.344 3.586 -7.459 1.00 92.00 121 ALA A O 1
ATOM 993 N N . THR A 1 122 ? 4.835 4.115 -9.599 1.00 92.75 122 THR A N 1
ATOM 994 C CA . THR A 1 122 ? 4.199 2.925 -10.182 1.00 92.75 122 THR A CA 1
ATOM 995 C C . THR A 1 122 ? 5.119 1.707 -10.080 1.00 92.75 122 THR A C 1
ATOM 997 O O . THR A 1 122 ? 6.279 1.824 -9.671 1.00 92.75 122 THR A O 1
ATOM 1000 N N . ALA A 1 123 ? 4.594 0.527 -10.405 1.00 95.12 123 ALA A N 1
ATOM 1001 C CA . ALA A 1 123 ? 5.389 -0.687 -10.522 1.00 95.12 123 ALA A CA 1
ATOM 1002 C C . ALA A 1 123 ? 6.599 -0.465 -11.449 1.00 95.12 123 ALA A C 1
ATOM 1004 O O . ALA A 1 123 ? 6.526 0.267 -12.433 1.00 95.12 123 ALA A O 1
ATOM 1005 N N . TYR A 1 124 ? 7.728 -1.068 -11.090 1.00 96.81 124 TYR A N 1
ATOM 1006 C CA . TYR A 1 124 ? 9.010 -1.005 -11.795 1.00 96.81 124 TYR A CA 1
ATOM 1007 C C . TYR A 1 124 ? 9.667 0.384 -11.883 1.00 96.81 124 TYR A C 1
ATOM 1009 O O . TYR A 1 124 ? 10.684 0.552 -12.549 1.00 96.81 124 TYR A O 1
ATOM 1017 N N . THR A 1 125 ? 9.164 1.381 -11.146 1.00 97.25 125 THR A N 1
ATOM 1018 C CA . THR A 1 125 ? 9.825 2.692 -11.045 1.00 97.25 125 THR A CA 1
ATOM 1019 C C . THR A 1 125 ? 11.090 2.604 -10.184 1.00 97.25 125 THR A C 1
ATOM 1021 O O . THR A 1 125 ? 11.012 2.234 -9.008 1.00 97.25 125 THR A O 1
ATOM 1024 N N . VAL A 1 126 ? 12.237 3.004 -10.741 1.00 97.94 126 VAL A N 1
ATOM 1025 C CA . VAL A 1 126 ? 13.496 3.211 -10.001 1.00 97.94 126 VAL A CA 1
ATOM 1026 C C . VAL A 1 126 ? 13.346 4.398 -9.046 1.00 97.94 126 VAL A C 1
ATOM 1028 O O . VAL A 1 126 ? 12.729 5.412 -9.377 1.00 97.94 126 VAL A O 1
ATOM 1031 N N . ARG A 1 127 ? 13.894 4.283 -7.837 1.00 97.56 127 ARG A N 1
ATOM 1032 C CA . ARG A 1 127 ? 13.858 5.322 -6.806 1.00 97.56 127 ARG A CA 1
ATOM 1033 C C . ARG A 1 127 ? 15.228 5.995 -6.683 1.00 97.56 127 ARG A C 1
ATOM 1035 O O . ARG A 1 127 ? 16.243 5.309 -6.789 1.00 97.56 127 ARG A O 1
ATOM 1042 N N . PRO A 1 128 ? 15.275 7.310 -6.396 1.00 96.06 128 PRO A N 1
ATOM 1043 C CA . PRO A 1 128 ? 16.522 8.036 -6.157 1.00 96.06 128 PRO A CA 1
ATOM 1044 C C . PRO A 1 128 ? 17.078 7.676 -4.769 1.00 96.06 128 PRO A C 1
ATOM 1046 O O . PRO A 1 128 ? 16.970 8.430 -3.803 1.00 96.06 128 PRO A O 1
ATOM 1049 N N . LYS A 1 129 ? 17.593 6.455 -4.651 1.00 95.56 129 LYS A N 1
ATOM 1050 C CA . LYS A 1 129 ? 18.230 5.883 -3.463 1.00 95.56 129 LYS A CA 1
ATOM 1051 C C . LYS A 1 129 ? 19.632 5.405 -3.847 1.00 95.56 129 LYS A C 1
ATOM 1053 O O . LYS A 1 129 ? 19.823 5.078 -5.015 1.00 95.56 129 LYS A O 1
ATOM 1058 N N . PRO A 1 130 ? 20.587 5.313 -2.901 1.00 95.25 130 PRO A N 1
ATOM 1059 C CA . PRO A 1 130 ? 21.964 4.920 -3.214 1.00 95.25 130 PRO A CA 1
ATOM 1060 C C . PRO A 1 130 ? 22.089 3.614 -4.014 1.00 95.25 130 PRO A C 1
ATOM 1062 O O . PRO A 1 130 ? 22.941 3.516 -4.883 1.00 95.25 130 PRO A O 1
ATOM 1065 N N . LEU A 1 131 ? 21.200 2.645 -3.770 1.00 96.06 131 LEU A N 1
ATOM 1066 C CA . LEU A 1 131 ? 21.174 1.354 -4.471 1.00 96.06 131 LEU A CA 1
ATOM 1067 C C . LEU A 1 131 ? 20.289 1.334 -5.733 1.00 96.06 131 LEU A C 1
ATOM 1069 O O . LEU A 1 131 ? 20.046 0.264 -6.283 1.00 96.06 131 LEU A O 1
ATOM 1073 N N . ALA A 1 132 ? 19.737 2.477 -6.158 1.00 97.69 132 ALA A N 1
ATOM 1074 C CA . ALA A 1 132 ? 18.760 2.564 -7.249 1.00 97.69 132 ALA A CA 1
ATOM 1075 C C . ALA A 1 132 ? 17.628 1.520 -7.110 1.00 97.69 132 ALA A C 1
ATOM 1077 O O . ALA A 1 132 ? 17.286 0.798 -8.050 1.00 97.69 132 ALA A O 1
ATOM 1078 N N . THR A 1 133 ? 17.075 1.409 -5.898 1.00 98.31 133 THR A N 1
ATOM 1079 C CA . THR A 1 133 ? 16.017 0.449 -5.568 1.00 98.31 133 THR A CA 1
ATOM 1080 C C . THR A 1 133 ? 14.760 0.690 -6.392 1.00 98.31 133 THR A C 1
ATOM 1082 O O . THR A 1 133 ? 14.441 1.819 -6.759 1.00 98.31 133 THR A O 1
ATOM 1085 N N . VAL A 1 134 ? 14.002 -0.367 -6.657 1.00 98.56 134 VAL A N 1
ATOM 1086 C CA . VAL A 1 134 ? 12.851 -0.334 -7.565 1.00 98.56 134 VAL A CA 1
ATOM 1087 C C . VAL A 1 134 ? 11.565 -0.641 -6.812 1.00 98.56 134 VAL A C 1
ATOM 1089 O O . VAL A 1 134 ? 11.510 -1.548 -5.978 1.00 98.56 134 VAL A O 1
ATOM 1092 N N . SER A 1 135 ? 10.497 0.096 -7.126 1.00 98.00 135 SER A N 1
ATO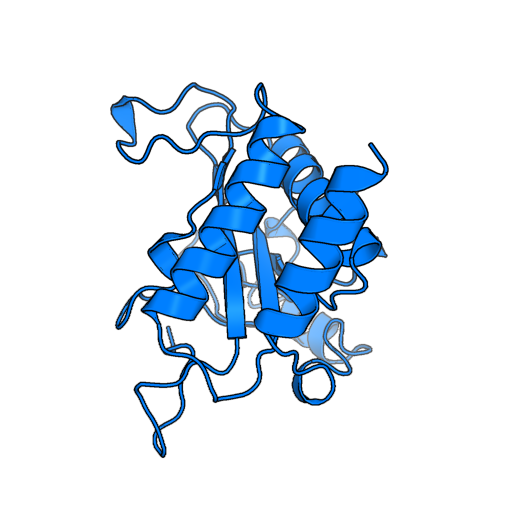M 1093 C CA . SER A 1 135 ? 9.156 -0.224 -6.640 1.00 98.00 135 SER A CA 1
ATOM 1094 C C . SER A 1 135 ? 8.659 -1.511 -7.291 1.00 98.00 135 SER A C 1
ATOM 1096 O O . SER A 1 135 ? 8.224 -1.503 -8.438 1.00 98.00 135 SER A O 1
ATOM 1098 N N . THR A 1 136 ? 8.750 -2.630 -6.581 1.00 98.12 136 THR A N 1
ATOM 1099 C CA . THR A 1 136 ? 8.709 -3.949 -7.218 1.00 98.12 136 THR A CA 1
ATOM 1100 C C . THR A 1 136 ? 7.446 -4.719 -6.830 1.00 98.12 136 THR A C 1
ATOM 1102 O O . THR A 1 136 ? 7.245 -4.933 -5.631 1.00 98.12 136 THR A O 1
ATOM 1105 N N . PRO A 1 137 ? 6.602 -5.140 -7.799 1.00 98.00 137 PRO A N 1
ATOM 1106 C CA . PRO A 1 137 ? 5.466 -6.043 -7.573 1.00 98.00 137 PRO A CA 1
ATOM 1107 C C . PRO A 1 137 ? 5.867 -7.302 -6.815 1.00 98.00 137 PRO A C 1
ATOM 1109 O O . PRO A 1 137 ? 6.918 -7.868 -7.114 1.00 98.00 137 PRO A O 1
ATOM 1112 N N . LEU A 1 138 ? 5.050 -7.743 -5.858 1.00 97.69 138 LEU A N 1
ATOM 1113 C CA . LEU A 1 138 ? 5.296 -8.906 -5.001 1.00 97.69 138 LEU A CA 1
ATOM 1114 C C . LEU A 1 138 ? 4.152 -9.913 -5.088 1.00 97.69 138 LEU A C 1
ATOM 1116 O O . LEU A 1 138 ? 2.983 -9.533 -5.096 1.00 97.69 138 LEU A O 1
ATOM 1120 N N . ALA A 1 139 ? 4.490 -11.199 -5.059 1.00 96.19 139 ALA A N 1
ATOM 1121 C CA . ALA A 1 139 ? 3.527 -12.248 -4.770 1.00 96.19 139 ALA A CA 1
ATOM 1122 C C . ALA A 1 139 ? 3.197 -12.252 -3.268 1.00 96.19 139 ALA A C 1
ATOM 1124 O O . ALA A 1 139 ? 4.041 -11.932 -2.425 1.00 96.19 139 ALA A O 1
ATOM 1125 N N . LEU A 1 140 ? 1.989 -12.691 -2.901 1.00 95.50 140 LEU A N 1
ATOM 1126 C CA . LEU A 1 140 ? 1.560 -12.750 -1.493 1.00 95.50 140 LEU A CA 1
ATOM 1127 C C . LEU A 1 140 ? 2.503 -13.606 -0.624 1.00 95.50 140 LEU A C 1
ATOM 1129 O O . LEU A 1 140 ? 2.748 -13.290 0.539 1.00 95.50 140 LEU A O 1
ATOM 1133 N N . THR A 1 141 ? 3.086 -14.663 -1.197 1.00 95.44 141 THR A N 1
ATOM 1134 C CA . THR A 1 141 ? 4.034 -15.569 -0.523 1.00 95.44 141 THR A CA 1
ATOM 1135 C C . THR A 1 141 ? 5.398 -14.930 -0.227 1.00 95.44 141 THR A C 1
ATOM 1137 O O . THR A 1 141 ? 6.169 -15.461 0.583 1.00 95.44 141 THR A O 1
ATOM 1140 N N . GLU A 1 142 ? 5.714 -13.790 -0.848 1.00 96.25 142 GLU A N 1
ATOM 1141 C CA . GLU A 1 142 ? 6.950 -13.035 -0.618 1.00 96.25 142 GLU A CA 1
ATOM 1142 C C . GLU A 1 142 ? 6.838 -12.073 0.574 1.00 96.25 142 GLU A C 1
ATOM 1144 O O . GLU A 1 142 ? 7.860 -11.681 1.135 1.00 96.25 142 GLU A O 1
ATOM 1149 N N . LEU A 1 143 ? 5.623 -11.739 1.024 1.00 95.81 143 LEU A N 1
ATOM 1150 C CA . LEU A 1 143 ? 5.389 -10.907 2.208 1.00 95.81 143 LEU A CA 1
ATOM 1151 C C . LEU A 1 143 ? 5.618 -11.693 3.500 1.00 95.81 143 LEU A C 1
ATOM 1153 O O . LEU A 1 143 ? 4.681 -12.072 4.204 1.00 95.81 143 LEU A O 1
ATOM 1157 N N . ARG A 1 144 ? 6.883 -11.961 3.814 1.00 95.25 144 ARG A N 1
ATOM 1158 C CA . ARG A 1 144 ? 7.314 -12.723 4.992 1.00 95.25 144 ARG A CA 1
ATOM 1159 C C . AR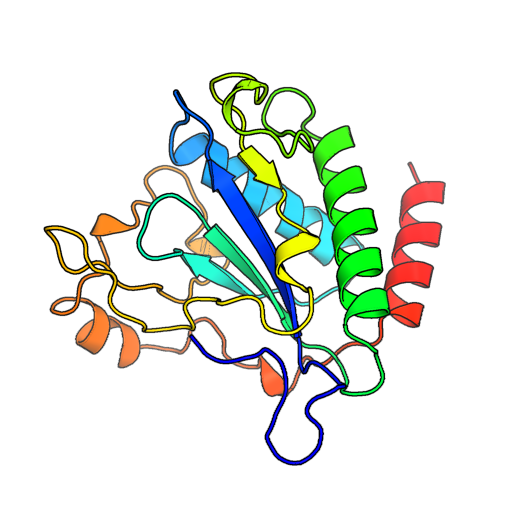G A 1 144 ? 8.524 -12.082 5.670 1.00 95.25 144 ARG A C 1
ATOM 1161 O O . ARG A 1 144 ? 9.140 -11.168 5.130 1.00 95.25 144 ARG A O 1
ATOM 1168 N N . LYS A 1 145 ? 8.871 -12.572 6.862 1.00 93.12 145 LYS A N 1
ATOM 1169 C CA . LYS A 1 145 ? 10.060 -12.130 7.610 1.00 93.12 145 LYS A CA 1
ATOM 1170 C C . LYS A 1 145 ? 11.324 -12.227 6.737 1.00 93.12 145 LYS A C 1
ATOM 1172 O O . LYS A 1 145 ? 11.486 -13.201 6.002 1.00 93.12 145 LYS A O 1
ATOM 1177 N N . GLY A 1 146 ? 12.205 -11.227 6.814 1.00 92.88 146 GLY A N 1
ATOM 1178 C CA . GLY A 1 146 ? 13.422 -11.146 5.990 1.00 92.88 146 GLY A CA 1
ATOM 1179 C C . GLY A 1 146 ? 13.200 -10.621 4.564 1.00 92.88 146 GLY A C 1
ATOM 1180 O O . GLY A 1 146 ? 14.110 -10.672 3.724 1.00 92.88 146 GLY A O 1
ATOM 1181 N N . LEU A 1 147 ? 11.997 -10.127 4.255 1.00 95.31 147 LEU A N 1
ATOM 1182 C CA . LEU A 1 147 ? 11.787 -9.289 3.081 1.00 95.31 147 LEU A CA 1
ATOM 1183 C C . LEU A 1 147 ? 12.617 -8.010 3.224 1.00 95.31 147 LEU A C 1
ATOM 1185 O O . LEU A 1 147 ? 12.623 -7.403 4.285 1.00 95.31 147 LEU A O 1
ATOM 1189 N N . SER A 1 148 ? 13.307 -7.600 2.164 1.00 94.06 148 SER A N 1
ATOM 1190 C CA . SER A 1 148 ? 14.019 -6.321 2.135 1.00 94.06 148 SER A CA 1
ATOM 1191 C C . SER A 1 148 ? 13.838 -5.684 0.759 1.00 94.06 148 SER A C 1
ATOM 1193 O O . SER A 1 148 ? 14.028 -6.385 -0.241 1.00 94.06 148 SER A O 1
ATOM 1195 N N . PRO A 1 149 ? 13.475 -4.388 0.681 1.00 93.50 149 PRO A N 1
ATOM 1196 C CA . PRO A 1 149 ? 13.313 -3.685 -0.588 1.00 93.50 149 PRO A CA 1
ATOM 1197 C C . PRO A 1 149 ? 14.634 -3.545 -1.358 1.00 93.50 149 PRO A C 1
ATOM 1199 O O . PRO A 1 149 ? 14.607 -3.426 -2.579 1.00 93.50 149 PRO A O 1
ATOM 1202 N N . GLU A 1 150 ? 15.777 -3.623 -0.673 1.00 95.31 150 GLU A N 1
ATOM 1203 C CA . GLU A 1 150 ? 17.118 -3.497 -1.265 1.00 95.31 150 GLU A CA 1
ATOM 1204 C C . GLU A 1 150 ? 17.492 -4.669 -2.180 1.00 95.31 150 GLU A C 1
ATOM 1206 O O . GLU A 1 150 ? 18.412 -4.561 -2.982 1.00 95.31 150 GLU A O 1
ATOM 1211 N N . LYS A 1 151 ? 16.737 -5.776 -2.124 1.00 95.25 151 LYS A N 1
ATOM 1212 C CA . LYS A 1 151 ? 16.899 -6.919 -3.037 1.00 95.25 151 LYS A CA 1
ATOM 1213 C C . LYS A 1 151 ? 16.559 -6.572 -4.489 1.00 95.25 151 LYS A C 1
ATOM 1215 O O . LYS A 1 151 ? 16.979 -7.287 -5.400 1.00 95.25 151 LYS A O 1
ATOM 1220 N N . TRP A 1 152 ? 15.781 -5.512 -4.709 1.00 97.38 152 TRP A N 1
ATOM 1221 C CA . TRP A 1 152 ? 15.306 -5.114 -6.029 1.00 97.38 152 TRP A CA 1
ATOM 1222 C C . TRP A 1 152 ? 15.874 -3.762 -6.421 1.00 97.38 152 TRP A C 1
ATOM 1224 O O . TRP A 1 152 ? 15.423 -2.720 -5.945 1.00 97.38 152 TRP A O 1
ATOM 1234 N N . THR A 1 153 ? 16.851 -3.801 -7.315 1.00 98.31 153 THR A N 1
ATOM 1235 C CA . THR A 1 153 ? 17.556 -2.645 -7.865 1.00 98.31 153 THR A CA 1
ATOM 1236 C C . THR A 1 153 ? 17.373 -2.602 -9.377 1.00 98.31 153 THR A C 1
ATOM 1238 O O . THR A 1 153 ? 16.860 -3.548 -9.981 1.00 98.31 153 THR A O 1
ATOM 1241 N N . ILE A 1 154 ? 17.805 -1.509 -10.006 1.00 97.88 154 ILE A N 1
ATOM 1242 C CA . ILE A 1 154 ? 17.822 -1.390 -11.470 1.00 97.88 154 ILE A CA 1
ATOM 1243 C C . ILE A 1 154 ? 18.555 -2.563 -12.153 1.00 97.88 154 ILE A C 1
ATOM 1245 O O . ILE A 1 154 ? 18.181 -2.957 -13.254 1.00 97.88 154 ILE A O 1
ATOM 1249 N N . GLU A 1 155 ? 19.535 -3.167 -11.476 1.00 98.00 155 GLU A N 1
ATOM 1250 C CA . GLU A 1 155 ? 20.318 -4.297 -11.985 1.00 98.00 155 GLU A CA 1
ATOM 1251 C C . GLU A 1 155 ? 19.621 -5.650 -11.778 1.00 98.00 155 GLU A C 1
ATOM 1253 O O . GLU A 1 155 ? 19.695 -6.525 -12.639 1.00 98.00 155 GLU A O 1
ATOM 1258 N N . THR A 1 156 ? 18.921 -5.850 -10.654 1.00 97.88 156 THR A N 1
ATOM 1259 C CA . THR A 1 156 ? 18.332 -7.162 -10.317 1.00 97.88 156 THR A CA 1
ATOM 1260 C C . THR A 1 156 ? 16.908 -7.349 -10.843 1.00 97.88 156 THR A C 1
ATOM 1262 O O . THR A 1 156 ? 16.456 -8.480 -11.047 1.00 97.88 156 THR A O 1
ATOM 1265 N N . VAL A 1 157 ? 16.177 -6.256 -11.079 1.00 97.75 157 VAL A N 1
ATOM 1266 C CA . VAL A 1 157 ? 14.775 -6.303 -11.512 1.00 97.75 157 VAL A CA 1
ATOM 1267 C C . VAL A 1 157 ? 14.555 -6.869 -12.918 1.00 97.75 157 VAL A C 1
ATOM 1269 O O . VAL A 1 157 ? 13.577 -7.605 -13.059 1.00 97.75 157 VAL A O 1
ATOM 1272 N N . PRO A 1 158 ? 15.409 -6.645 -13.937 1.00 96.94 158 PRO A N 1
ATOM 1273 C CA . PRO A 1 158 ? 15.218 -7.262 -15.253 1.00 96.94 158 PRO A CA 1
ATOM 1274 C C . PRO A 1 158 ? 15.097 -8.793 -15.188 1.00 96.94 158 PRO A C 1
ATOM 1276 O O . PRO A 1 158 ? 14.161 -9.372 -15.740 1.00 96.94 158 PRO A O 1
ATOM 1279 N N . ALA A 1 159 ? 15.963 -9.456 -14.413 1.00 96.25 159 ALA A N 1
ATOM 1280 C CA . ALA A 1 159 ? 15.906 -10.906 -14.214 1.00 96.25 159 ALA A CA 1
ATOM 1281 C C . ALA A 1 159 ? 14.655 -11.361 -13.439 1.00 96.25 159 ALA A C 1
ATOM 1283 O O . ALA A 1 159 ? 14.186 -12.487 -13.612 1.00 96.25 159 ALA A O 1
ATOM 1284 N N . ARG A 1 160 ? 14.098 -10.506 -12.571 1.00 93.12 160 ARG A N 1
ATOM 1285 C CA . ARG A 1 160 ? 12.812 -10.761 -11.906 1.00 93.12 160 ARG A CA 1
ATOM 1286 C C . ARG A 1 160 ? 11.644 -10.626 -12.878 1.00 93.12 160 ARG A C 1
ATOM 1288 O O . ARG A 1 160 ? 10.765 -11.477 -12.850 1.00 93.12 160 ARG A O 1
ATOM 1295 N N . ALA A 1 161 ? 11.629 -9.575 -13.693 1.00 92.81 161 ALA A N 1
ATOM 1296 C CA . ALA A 1 161 ? 10.547 -9.280 -14.629 1.00 92.81 161 ALA A CA 1
ATOM 1297 C C . ALA A 1 161 ? 10.418 -10.335 -15.740 1.00 92.81 161 ALA A C 1
ATOM 1299 O O . ALA A 1 161 ? 9.334 -10.525 -16.269 1.00 92.81 161 ALA A O 1
ATOM 1300 N N . ALA A 1 162 ? 11.498 -11.062 -16.044 1.00 95.00 162 ALA A N 1
ATOM 1301 C CA . ALA A 1 162 ? 11.476 -12.203 -16.959 1.00 95.00 162 ALA A CA 1
ATOM 1302 C C . ALA A 1 162 ? 10.814 -13.473 -16.377 1.00 95.00 162 ALA A C 1
ATOM 1304 O O . ALA A 1 162 ? 10.605 -14.444 -17.102 1.00 95.00 162 ALA A O 1
ATOM 1305 N N . LYS A 1 163 ? 10.524 -13.512 -15.069 1.00 94.19 163 LYS A N 1
ATOM 1306 C CA . LYS A 1 163 ? 9.807 -14.624 -14.421 1.00 94.19 163 LYS A CA 1
ATOM 1307 C C . LYS A 1 163 ? 8.294 -14.412 -14.516 1.00 94.19 163 LYS A C 1
ATOM 1309 O O . LYS A 1 163 ? 7.825 -13.416 -15.054 1.00 94.19 163 LYS A O 1
ATOM 1314 N N . LYS A 1 164 ? 7.526 -15.350 -13.952 1.00 93.69 164 LYS A N 1
ATOM 1315 C CA . LYS A 1 164 ? 6.071 -15.221 -13.822 1.00 93.69 164 LYS A CA 1
ATOM 1316 C C . LYS A 1 164 ? 5.699 -13.892 -13.148 1.00 93.69 164 LYS A C 1
ATOM 1318 O O . LYS A 1 164 ? 6.262 -13.558 -12.103 1.00 93.69 164 LYS A O 1
ATOM 1323 N N . ASP A 1 165 ? 4.736 -13.186 -13.737 1.00 95.69 165 ASP A N 1
ATOM 1324 C CA . ASP A 1 165 ? 4.242 -11.916 -13.214 1.00 95.69 165 ASP A CA 1
ATOM 1325 C C . ASP A 1 165 ? 3.601 -12.105 -11.832 1.00 95.69 165 ASP A C 1
ATOM 1327 O O . ASP A 1 165 ? 2.719 -12.941 -11.627 1.00 95.69 165 ASP A O 1
ATOM 1331 N N . ALA A 1 166 ? 4.067 -11.313 -10.869 1.00 96.31 166 ALA A N 1
ATOM 1332 C CA . ALA A 1 166 ? 3.541 -11.299 -9.513 1.00 96.31 166 ALA A CA 1
ATOM 1333 C C . ALA A 1 166 ? 2.144 -10.664 -9.430 1.00 96.31 166 ALA A C 1
ATOM 1335 O O . ALA A 1 166 ? 1.425 -10.908 -8.462 1.00 96.31 166 ALA A O 1
ATOM 1336 N N . TRP A 1 167 ? 1.785 -9.833 -10.411 1.00 96.94 167 TRP A N 1
ATOM 1337 C CA . TRP A 1 167 ? 0.502 -9.143 -10.522 1.00 96.94 167 TRP A CA 1
ATOM 1338 C C . TRP A 1 167 ? -0.361 -9.679 -11.674 1.00 96.94 167 TRP A C 1
ATOM 1340 O O . TRP A 1 167 ? -1.269 -8.991 -12.139 1.00 96.94 167 TRP A O 1
ATOM 1350 N N . GLU A 1 168 ? -0.123 -10.922 -12.103 1.00 96.62 168 GLU A N 1
ATOM 1351 C CA . GLU A 1 168 ? -0.987 -11.618 -13.062 1.00 96.62 168 GLU A CA 1
ATOM 1352 C C . GLU A 1 168 ? -2.467 -11.496 -12.646 1.00 96.62 168 GLU A C 1
ATOM 1354 O O . GLU A 1 168 ? -2.828 -11.768 -11.497 1.00 96.62 168 GLU A O 1
ATOM 1359 N N . GLY A 1 169 ? -3.324 -11.064 -13.578 1.00 96.81 169 GLY A N 1
ATOM 1360 C CA . GLY A 1 169 ? -4.755 -10.875 -13.333 1.00 96.81 169 GLY A CA 1
ATOM 1361 C C . GLY A 1 169 ? -5.155 -9.512 -12.751 1.00 96.81 169 GLY A C 1
ATOM 1362 O O . GLY A 1 169 ? -6.318 -9.346 -12.377 1.00 96.81 169 GLY A O 1
ATOM 1363 N N . PHE A 1 170 ? -4.233 -8.546 -12.610 1.00 97.44 170 PHE A N 1
ATOM 1364 C CA . PHE A 1 170 ? -4.530 -7.232 -12.017 1.00 97.44 170 PHE A CA 1
ATOM 1365 C C . PHE A 1 170 ? -5.694 -6.516 -12.715 1.00 97.44 170 PHE A C 1
ATOM 1367 O O . PHE A 1 170 ? -6.631 -6.071 -12.056 1.00 97.44 170 PHE A O 1
ATOM 1374 N N . TRP A 1 171 ? -5.664 -6.418 -14.045 1.00 95.50 171 TRP A N 1
ATOM 1375 C CA . TRP A 1 171 ? -6.673 -5.668 -14.802 1.00 95.50 171 TRP A CA 1
ATOM 1376 C C . TRP A 1 171 ? -7.994 -6.426 -14.957 1.00 95.50 171 TRP A C 1
ATOM 1378 O O . TRP A 1 171 ? -9.042 -5.806 -15.125 1.00 95.50 171 TRP A O 1
ATOM 1388 N N . GLU A 1 172 ? -7.950 -7.750 -14.863 1.00 97.62 172 GLU A N 1
ATOM 1389 C CA . GLU A 1 172 ? -9.099 -8.651 -14.901 1.00 97.62 172 GLU A CA 1
ATOM 1390 C C . GLU A 1 172 ? -9.836 -8.696 -13.554 1.00 97.62 172 GLU A C 1
ATOM 1392 O O . GLU A 1 172 ? -10.990 -9.106 -13.492 1.00 97.62 172 GLU A O 1
ATOM 1397 N N . SER A 1 173 ? -9.188 -8.251 -12.473 1.00 97.44 173 SER A N 1
ATOM 1398 C CA . SER A 1 173 ? -9.715 -8.298 -11.103 1.00 97.44 173 SER A CA 1
ATOM 1399 C C . SER A 1 173 ? -10.376 -6.991 -10.652 1.00 97.44 173 SER A C 1
ATOM 1401 O O . SER A 1 173 ? -10.402 -6.721 -9.451 1.00 97.44 173 SER A O 1
ATOM 1403 N N . ARG A 1 174 ? -10.866 -6.148 -11.572 1.00 97.94 174 ARG A N 1
ATOM 1404 C CA . ARG A 1 174 ? -11.562 -4.899 -11.208 1.00 97.94 174 ARG A CA 1
ATOM 1405 C C . ARG A 1 174 ? -12.773 -5.183 -10.322 1.00 97.94 174 ARG A C 1
ATOM 1407 O O . ARG A 1 174 ? -13.465 -6.180 -10.499 1.00 97.94 174 ARG A O 1
ATOM 1414 N N . GLN A 1 175 ? -12.979 -4.318 -9.335 1.00 98.06 175 GLN A N 1
ATOM 1415 C CA . GLN A 1 175 ? -13.970 -4.506 -8.280 1.00 98.06 175 GLN A CA 1
ATOM 1416 C C . GLN A 1 175 ? -14.794 -3.244 -8.051 1.00 98.06 175 GLN A C 1
ATOM 1418 O O . GLN A 1 175 ? -14.336 -2.128 -8.313 1.00 98.06 175 GLN A O 1
ATOM 1423 N N . ARG A 1 176 ? -15.990 -3.443 -7.496 1.00 98.31 176 ARG A N 1
ATOM 1424 C CA . ARG A 1 176 ? -16.947 -2.388 -7.175 1.00 98.31 176 ARG A CA 1
ATOM 1425 C C . ARG A 1 176 ? -16.938 -2.065 -5.683 1.00 98.31 176 ARG A C 1
ATOM 1427 O O . ARG A 1 176 ? -16.936 -2.970 -4.847 1.00 98.31 176 ARG A O 1
ATOM 1434 N N . ILE A 1 177 ? -16.910 -0.779 -5.330 1.00 98.06 177 ILE A N 1
ATOM 1435 C CA . ILE A 1 177 ? -16.822 -0.315 -3.936 1.00 98.06 177 ILE A CA 1
ATOM 1436 C C . ILE A 1 177 ? -18.063 -0.736 -3.139 1.00 98.06 177 ILE A C 1
ATOM 1438 O O . ILE A 1 177 ? -17.921 -1.183 -2.004 1.00 98.06 177 ILE A O 1
ATOM 1442 N N . GLU A 1 178 ? -19.266 -0.642 -3.705 1.00 97.25 178 GLU A N 1
ATOM 1443 C CA . GLU A 1 178 ? -20.511 -1.013 -3.023 1.00 97.25 178 GLU A CA 1
ATOM 1444 C C . GLU A 1 178 ? -20.553 -2.493 -2.622 1.00 97.25 178 GLU A C 1
ATOM 1446 O O . GLU A 1 178 ? -20.956 -2.803 -1.499 1.00 97.25 178 GLU A O 1
ATOM 1451 N N . ASP A 1 179 ? -20.053 -3.390 -3.477 1.00 97.81 179 ASP A N 1
ATOM 1452 C CA . ASP A 1 179 ? -19.979 -4.823 -3.190 1.00 97.81 179 ASP A CA 1
ATOM 1453 C C . ASP A 1 179 ? -19.012 -5.086 -2.034 1.00 97.81 179 ASP A C 1
ATOM 1455 O O . ASP A 1 179 ? -19.300 -5.867 -1.125 1.00 97.81 179 ASP A O 1
ATOM 1459 N N . LEU A 1 180 ? -17.859 -4.409 -2.040 1.00 97.75 180 LEU A N 1
ATOM 1460 C CA . LEU A 1 180 ? -16.862 -4.524 -0.978 1.00 97.75 180 LEU A CA 1
ATOM 1461 C C . LEU A 1 180 ? -17.374 -3.950 0.345 1.00 97.75 180 LEU A C 1
ATOM 1463 O O . LEU A 1 180 ? -17.172 -4.566 1.388 1.00 97.75 180 LEU A O 1
ATOM 1467 N N . ILE A 1 181 ? -18.076 -2.817 0.322 1.00 97.12 181 ILE A N 1
ATOM 1468 C CA . ILE A 1 181 ? -18.701 -2.228 1.513 1.00 97.12 181 ILE A CA 1
ATOM 1469 C C . ILE A 1 181 ? -19.800 -3.140 2.071 1.00 97.12 181 ILE A C 1
ATOM 1471 O O . ILE A 1 181 ? -19.886 -3.304 3.290 1.00 97.12 181 ILE A O 1
ATOM 1475 N N . GLY A 1 182 ? -20.609 -3.764 1.209 1.00 97.00 182 GLY A N 1
ATOM 1476 C CA . GLY A 1 182 ? -21.579 -4.782 1.617 1.00 97.00 182 GLY A CA 1
ATOM 1477 C C . GLY A 1 182 ? -20.900 -5.940 2.350 1.00 97.00 182 GLY A C 1
ATOM 1478 O O . GLY A 1 182 ? -21.257 -6.254 3.483 1.00 97.00 182 GLY A O 1
ATOM 1479 N N . LYS A 1 183 ? -19.831 -6.491 1.766 1.00 97.19 183 LYS A N 1
ATOM 1480 C CA . LYS A 1 183 ? -19.057 -7.582 2.381 1.00 97.19 183 LYS A CA 1
ATOM 1481 C C . LYS A 1 183 ? -18.351 -7.171 3.674 1.00 97.19 183 LYS A C 1
ATOM 1483 O O . LYS A 1 183 ? -18.304 -7.972 4.601 1.00 97.19 183 LYS A O 1
ATOM 1488 N N . ILE A 1 184 ? -17.833 -5.942 3.771 1.00 96.38 184 ILE A N 1
ATOM 1489 C CA . ILE A 1 184 ? -17.262 -5.399 5.017 1.00 96.38 184 ILE A CA 1
ATOM 1490 C C . ILE A 1 184 ? -18.328 -5.373 6.111 1.00 96.38 184 ILE A C 1
ATOM 1492 O O . ILE A 1 184 ? -18.065 -5.823 7.223 1.00 96.38 184 ILE A O 1
ATOM 1496 N N . ARG A 1 185 ? -19.536 -4.891 5.803 1.00 95.62 185 ARG A N 1
ATOM 1497 C CA . ARG A 1 185 ? -20.647 -4.839 6.762 1.00 95.62 185 ARG A CA 1
ATOM 1498 C C . ARG A 1 185 ? -21.002 -6.231 7.282 1.00 95.62 185 ARG A C 1
ATOM 1500 O O . ARG A 1 185 ? -21.064 -6.421 8.494 1.00 95.62 185 ARG A O 1
ATOM 1507 N N . ASP A 1 186 ? -21.167 -7.195 6.381 1.00 95.56 186 ASP A N 1
ATOM 1508 C CA . ASP A 1 186 ? -21.485 -8.583 6.735 1.00 95.56 186 ASP A CA 1
ATOM 1509 C C . ASP A 1 186 ? -20.357 -9.246 7.535 1.00 95.56 186 ASP A C 1
ATOM 1511 O O . ASP A 1 186 ? -20.604 -10.043 8.440 1.00 95.56 186 ASP A O 1
ATOM 1515 N N . TRP A 1 187 ? -19.103 -8.931 7.202 1.00 94.62 187 TRP A N 1
ATOM 1516 C CA . TRP A 1 187 ? -17.924 -9.416 7.914 1.00 94.62 187 TRP A CA 1
ATOM 1517 C C . TRP A 1 187 ? -17.837 -8.846 9.335 1.00 94.62 187 TRP A C 1
ATOM 1519 O O . TRP A 1 187 ? -17.580 -9.598 10.273 1.00 94.62 187 TRP A O 1
ATOM 1529 N N . MET A 1 188 ? -18.118 -7.550 9.518 1.00 92.00 188 MET A N 1
ATOM 1530 C CA . MET A 1 188 ? -18.117 -6.903 10.835 1.00 92.00 188 MET A CA 1
ATOM 1531 C C . MET A 1 188 ? -19.209 -7.447 11.762 1.00 92.00 188 MET A C 1
ATOM 1533 O O . MET A 1 188 ? -18.976 -7.549 12.957 1.00 92.00 188 MET A O 1
ATOM 1537 N N . GLN A 1 189 ? -20.377 -7.830 11.236 1.00 91.75 189 GLN A N 1
ATOM 1538 C CA . GLN A 1 189 ? -21.471 -8.398 12.041 1.00 91.75 189 GLN A CA 1
ATOM 1539 C C . GLN A 1 189 ? -21.186 -9.809 12.577 1.00 91.75 189 GLN A C 1
ATOM 1541 O O . GLN A 1 189 ? -21.867 -10.269 13.490 1.00 91.75 189 GLN A O 1
ATOM 1546 N N . LYS A 1 190 ? -20.215 -10.518 11.992 1.00 89.12 190 LYS A N 1
ATOM 1547 C CA . LYS A 1 190 ? -19.842 -11.887 12.383 1.00 89.12 190 LYS A CA 1
ATOM 1548 C C . LYS A 1 190 ? -18.741 -11.933 13.449 1.00 89.12 190 LYS A C 1
ATOM 1550 O O . LYS A 1 190 ? -18.340 -13.031 13.833 1.00 89.12 190 LYS A O 1
ATOM 1555 N N . ARG A 1 191 ? -18.223 -10.779 13.872 1.00 78.62 191 ARG A N 1
ATOM 1556 C CA . ARG A 1 191 ? -17.157 -10.629 14.870 1.00 78.62 191 ARG A CA 1
ATOM 1557 C C . ARG A 1 191 ? -17.702 -10.043 16.161 1.00 78.62 191 ARG A C 1
ATOM 1559 O O . ARG A 1 191 ? -17.155 -10.436 17.213 1.00 78.62 191 ARG A O 1
#

Nearest PDB structures (foldseek):
  6sa1-assembly1_A  TM=9.135E-01  e=2.346E-17  Mycolicibacterium smegmatis MC2 155
  2far-assembly2_B  TM=9.167E-01  e=1.559E-15  Pseudomonas aeruginosa
  5dmu-assembly1_A  TM=9.199E-01  e=5.689E-14  Methanocella paludicola SANAE
  2r9l-assembly1_A  TM=8.388E-01  e=9.866E-12  Mycobacterium tuberculosis H37Rv
  8tol-assembly1_B  TM=4.621E-01  e=2.501E+00  Fusarium vanettenii 77-13-4

Secondary structure (DSSP, 8-state):
---SSBTTBSSS-SEEEEEEEEPTT--HHHHHHHHHHHHHHHHHTT---EEEE-SSS-EEEEEEB-TT--HHHHHHHHHHHHHHHHHHSTTTEE---SGGGSPTTPEEEEGGGGSTT---PPTT-B-SSTT-BB--B--GGG-STT--GGG-BTTTHHHHHTS--TTTTTGGG-B-HHHHHHHHHHHHHT-